Protein 5EZ8 (pdb70)

Sequence (208 aa):
GEIAQALKEIAKALKEIAWACKEIAQALKGGEIAQALKEIAKALKEIAWACKEIAQALKGEIAQALKEIAKALKEIAWACKEIAQALKGGEIAQALKEIAKALKEIAWACKEIAQALKGGEIAQALKEIAKALKEIAWACKEIAQALKGGEIAQQALKEIAKALKEIAWACKEIAQALKGEIAQALKEIAKALKEIAWACKEIAQALKG

Secondary structure (DSSP, 8-state):
-HHHHHHHHHHHHHHHHHHHHHHHHHHHH-/-HHHHHHHHHHHHHHHHHHHHHHHHHHH-/-HHHHHHHHHHHHHHHHHHHHHHHHHHHH-/-HHHHHHHHHHHHHHHHHHHHHHHHHHHH-/-HHHHHHHHHHHHHHHHHHHHHHHHHHHH-/-HHHHHHHHHHHHHHHHHHHHHHHHHHH-/-HHHHHHHHHHHHHHHHHHHHHHHHHHHH-

Structure (mmCIF, N/CA/C/O backbone):
data_5EZ8
#
_entry.id   5EZ8
#
_cell.length_a   38.340
_cell.length_b   47.850
_cell.length_c   129.200
_cell.angle_alpha   90.00
_cell.angle_beta   90.00
_cell.angle_gamma   90.00
#
_symmetry.space_group_name_H-M   'P 2 21 21'
#
loop_
_entity.id
_entity.type
_entity.pdbx_description
1 polymer CC-Hept-I-C-I
2 water water
#
loop_
_atom_site.group_PDB
_atom_site.id
_atom_site.type_symbol
_atom_site.label_atom_id
_atom_site.label_alt_id
_atom_site.label_comp_id
_atom_site.label_asym_id
_atom_site.label_entity_id
_atom_site.label_seq_id
_atom_site.pdbx_PDB_ins_code
_atom_site.Cartn_x
_atom_site.Cartn_y
_atom_site.Cartn_z
_atom_site.occupancy
_atom_site.B_iso_or_equiv
_atom_site.auth_seq_id
_atom_site.auth_comp_id
_atom_site.auth_asym_id
_atom_site.auth_atom_id
_atom_site.pdbx_PDB_model_num
ATOM 4 N N . GLY A 1 2 ? 89.285 12.964 259.555 1.00 39.17 2 GLY A N 1
ATOM 5 C CA . GLY A 1 2 ? 88.102 12.170 259.274 1.00 36.33 2 GLY A CA 1
ATOM 6 C C . GLY A 1 2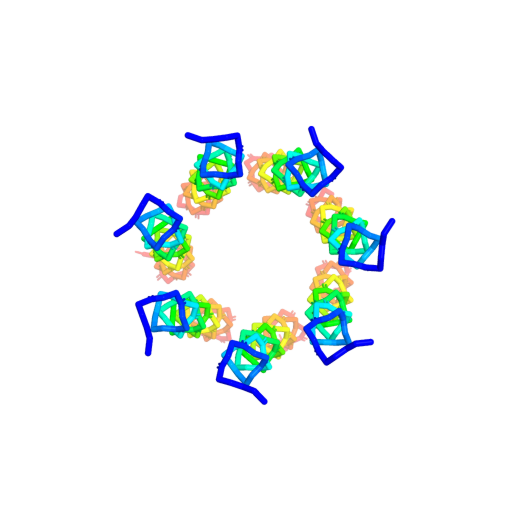 ? 87.151 12.076 260.442 1.00 33.33 2 GLY A C 1
ATOM 7 O O . GLY A 1 2 ? 87.580 12.124 261.592 1.00 29.14 2 GLY A O 1
ATOM 8 N N . GLU A 1 3 ? 85.862 11.920 260.157 1.00 32.77 3 GLU A N 1
ATOM 9 C CA . GLU A 1 3 ? 84.875 11.939 261.227 1.00 30.18 3 GLU A CA 1
ATOM 10 C C . GLU A 1 3 ? 85.036 10.718 262.124 1.00 28.73 3 GLU A C 1
ATOM 11 O O . GLU A 1 3 ? 84.841 10.817 263.337 1.00 26.35 3 GLU A O 1
ATOM 17 N N . ILE A 1 4 ? 85.415 9.576 261.558 1.00 24.73 4 ILE A N 1
ATOM 18 C CA . ILE A 1 4 ? 85.609 8.400 262.408 1.00 26.08 4 ILE A CA 1
ATOM 19 C C . ILE A 1 4 ? 86.825 8.625 263.317 1.00 24.90 4 ILE A C 1
ATOM 20 O O . ILE A 1 4 ? 86.746 8.419 264.540 1.00 22.09 4 ILE A O 1
ATOM 25 N N . ALA A 1 5 ? 87.930 9.094 262.740 1.00 24.11 5 ALA A N 1
ATOM 26 C CA . ALA A 1 5 ? 89.116 9.396 263.539 1.00 29.11 5 ALA A CA 1
ATOM 27 C C . ALA A 1 5 ? 88.816 10.412 264.651 1.00 30.29 5 ALA A C 1
ATOM 28 O O . ALA A 1 5 ? 89.252 10.244 265.792 1.00 21.89 5 ALA A O 1
ATOM 30 N N . GLN A 1 6 ? 88.059 11.454 264.326 1.00 26.29 6 GLN A N 1
ATOM 31 C CA . GLN A 1 6 ? 87.739 12.478 265.311 1.00 36.53 6 GLN A CA 1
ATOM 32 C C . GLN A 1 6 ? 86.831 11.928 266.404 1.00 27.30 6 GLN A C 1
ATOM 33 O O . GLN A 1 6 ? 86.934 12.314 267.563 1.00 26.73 6 GLN A O 1
ATOM 39 N N . ALA A 1 7 ? 85.924 11.034 266.035 1.00 21.63 7 ALA A N 1
ATOM 40 C CA . ALA A 1 7 ? 85.064 10.410 267.033 1.00 26.68 7 ALA A CA 1
ATOM 41 C C . ALA A 1 7 ? 85.883 9.520 267.973 1.00 26.52 7 ALA A C 1
ATOM 42 O O . ALA A 1 7 ? 85.646 9.499 269.175 1.00 25.52 7 ALA A O 1
ATOM 44 N N . LEU A 1 8 ? 86.870 8.809 267.439 1.00 17.90 8 LEU A N 1
ATOM 45 C CA . LEU A 1 8 ? 87.737 7.991 268.292 1.00 22.11 8 LEU A CA 1
ATOM 46 C C . LEU A 1 8 ? 88.54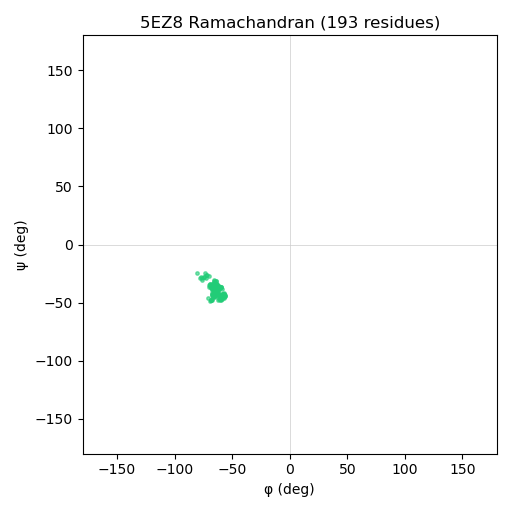5 8.870 269.257 1.00 21.49 8 LEU A C 1
ATOM 47 O O . LEU A 1 8 ? 88.778 8.497 270.408 1.00 22.35 8 LEU A O 1
ATOM 52 N N . LYS A 1 9 ? 88.978 10.034 268.778 1.00 19.79 9 LYS A N 1
ATOM 53 C CA . LYS A 1 9 ? 89.668 11.007 269.628 1.00 22.91 9 LYS A CA 1
ATOM 54 C C . LYS A 1 9 ? 88.749 11.518 270.725 1.00 23.54 9 LYS A C 1
ATOM 55 O O . LYS A 1 9 ? 89.192 11.814 271.849 1.00 24.40 9 LYS A O 1
ATOM 61 N N . GLU A 1 10 ? 87.465 11.656 270.410 1.00 21.52 10 GLU A N 1
ATOM 62 C CA . GLU A 1 10 ? 86.528 12.062 271.454 1.00 25.25 10 GLU A CA 1
ATOM 63 C C . GLU A 1 10 ? 86.440 10.965 272.505 1.00 25.32 10 GLU A C 1
ATOM 64 O O . GLU A 1 10 ? 86.281 11.243 273.686 1.00 20.87 10 GLU A O 1
ATOM 70 N N . ILE A 1 11 ? 86.526 9.716 272.067 1.00 22.95 11 ILE A N 1
ATOM 71 C CA . ILE A 1 11 ? 86.480 8.602 273.016 1.00 23.54 11 ILE A CA 1
ATOM 72 C C . ILE A 1 11 ? 87.723 8.633 273.921 1.00 21.13 11 ILE A C 1
ATOM 73 O O . ILE A 1 11 ? 87.619 8.460 275.140 1.00 22.25 11 ILE A O 1
ATOM 78 N N . ALA A 1 12 ? 88.891 8.878 273.328 1.00 19.57 12 ALA A N 1
ATOM 79 C CA . ALA A 1 12 ? 90.121 8.995 274.103 1.00 23.24 12 ALA A CA 1
ATOM 80 C C . ALA A 1 12 ? 90.008 10.110 275.147 1.00 27.74 12 ALA A C 1
ATOM 81 O O . ALA A 1 12 ? 90.364 9.921 276.308 1.00 21.09 12 ALA A O 1
ATOM 83 N N . LYS A 1 13 ? 89.488 11.267 274.749 1.00 22.55 13 LYS A N 1
ATOM 84 C CA . LYS A 1 13 ? 89.342 12.365 275.708 1.00 24.27 13 LYS A CA 1
ATOM 85 C C . LYS A 1 13 ? 88.395 12.001 276.845 1.00 20.29 13 LYS A C 1
ATOM 86 O O . LYS A 1 13 ? 88.644 12.355 277.996 1.00 23.43 13 LYS A O 1
ATOM 92 N N . ALA A 1 14 ? 87.306 11.297 276.538 1.00 21.96 14 ALA A N 1
ATOM 93 C CA . ALA A 1 14 ? 86.370 10.867 277.591 1.00 25.03 14 ALA A CA 1
ATOM 94 C C . ALA A 1 14 ? 87.028 9.886 278.566 1.00 21.10 14 ALA A C 1
ATOM 95 O O . ALA A 1 14 ? 86.755 9.899 279.775 1.00 22.39 14 ALA A O 1
ATOM 97 N N . LEU A 1 15 ? 87.881 9.014 278.049 1.00 21.91 15 LEU A N 1
ATOM 98 C CA . LEU A 1 15 ? 88.596 8.061 278.910 1.00 19.59 15 LEU A CA 1
ATOM 99 C C . LEU A 1 15 ? 89.561 8.791 279.841 1.00 22.79 15 LEU A C 1
ATOM 100 O O . LEU A 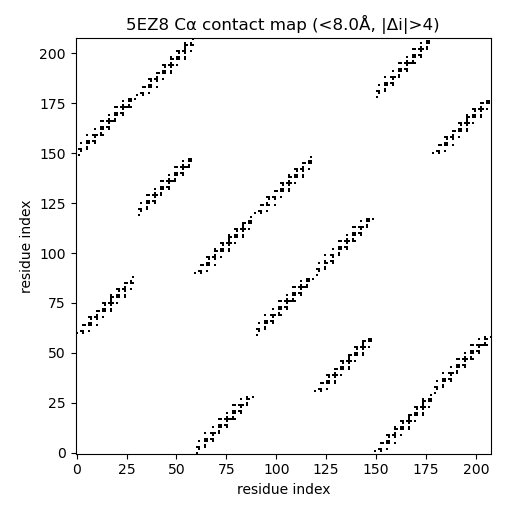1 15 ? 89.795 8.374 280.982 1.00 20.76 15 LEU A O 1
ATOM 105 N N . LYS A 1 16 ? 90.135 9.877 279.344 1.00 20.74 16 LYS A N 1
ATOM 106 C CA . LYS A 1 16 ? 91.012 10.700 280.164 1.00 23.40 16 LYS A CA 1
ATOM 107 C C . LYS A 1 16 ? 90.220 11.315 281.312 1.00 23.35 16 LYS A C 1
ATOM 108 O O . LYS A 1 16 ? 90.735 11.475 282.422 1.00 24.91 16 LYS A O 1
ATOM 114 N N . GLU A 1 17 ? 88.967 11.681 281.057 1.00 27.03 17 GLU A N 1
ATOM 115 C CA . GLU A 1 17 ? 88.124 12.215 282.141 1.00 27.01 17 GLU A CA 1
ATOM 116 C C . GLU A 1 17 ? 87.874 11.150 283.190 1.00 29.75 17 GLU A C 1
ATOM 117 O O . GLU A 1 17 ? 87.760 11.448 284.369 1.00 20.60 17 GLU A O 1
ATOM 123 N N . ILE A 1 18 ? 87.746 9.899 282.760 1.00 23.17 18 ILE A N 1
ATOM 124 C CA . ILE A 1 18 ? 87.547 8.824 283.733 1.00 26.26 18 ILE A CA 1
ATOM 125 C C . ILE A 1 18 ? 88.814 8.646 284.568 1.00 19.39 18 ILE A C 1
ATOM 126 O O . ILE A 1 18 ? 88.751 8.449 285.792 1.00 22.47 18 ILE A O 1
ATOM 131 N N . ALA A 1 19 ? 89.968 8.704 283.907 1.00 19.56 19 ALA A N 1
ATOM 132 C CA . ALA A 1 19 ? 91.244 8.632 284.615 1.00 25.09 19 ALA A CA 1
ATOM 133 C C . ALA A 1 19 ? 91.359 9.744 285.656 1.00 32.76 19 ALA A C 1
ATOM 134 O O . ALA A 1 19 ? 91.795 9.491 286.763 1.00 21.98 19 ALA A O 1
ATOM 136 N N . TRP A 1 20 ? 90.967 10.967 285.297 1.00 19.79 20 TRP A N 1
ATOM 137 C CA . TRP A 1 20 ? 91.048 12.090 286.222 1.00 26.90 20 TRP A CA 1
ATOM 138 C C . TRP A 1 20 ? 90.128 11.898 287.424 1.00 27.54 20 TRP A C 1
ATOM 139 O O . TRP A 1 20 ? 90.494 12.220 288.551 1.00 27.62 20 TRP A O 1
ATOM 150 N N . ALA A 1 21 ? 88.937 11.365 287.172 1.00 28.31 21 ALA A N 1
ATOM 151 C CA . ALA A 1 21 ? 87.966 11.100 288.224 1.00 25.40 21 ALA A CA 1
ATOM 152 C C . ALA A 1 21 ? 88.500 10.057 289.200 1.00 28.37 21 ALA A C 1
ATOM 153 O O . ALA A 1 21 ? 88.309 10.168 290.424 1.00 27.28 21 ALA A O 1
ATOM 155 N N . CYS A 1 22 ? 89.182 9.050 288.663 1.00 25.98 22 CYS A N 1
ATOM 156 C CA . CYS A 1 22 ? 89.809 8.028 289.501 1.00 22.20 22 CYS A CA 1
ATOM 157 C C . CYS A 1 22 ? 90.932 8.619 290.349 1.00 24.15 22 CYS A C 1
ATOM 158 O O . CYS A 1 22 ? 91.148 8.182 291.471 1.00 26.06 22 CYS A O 1
ATOM 161 N N . LYS A 1 23 ? 91.651 9.605 289.815 1.00 23.22 23 LYS A N 1
ATOM 162 C CA . LYS A 1 23 ? 92.631 10.327 290.631 1.00 26.49 23 LYS A CA 1
ATOM 163 C C . LYS A 1 23 ? 91.934 11.124 291.742 1.00 23.62 23 LYS A C 1
ATOM 164 O O . LYS A 1 23 ? 92.494 11.319 292.815 1.00 26.42 23 LYS A O 1
ATOM 170 N N . GLU A 1 24 ? 90.721 11.593 291.464 1.00 24.09 24 GLU A N 1
ATOM 171 C CA . GLU A 1 24 ? 89.923 12.308 292.456 1.00 31.64 24 GLU A CA 1
ATOM 172 C C . GLU A 1 24 ? 89.520 11.368 293.572 1.00 30.81 24 GLU A C 1
ATOM 173 O O . GLU A 1 24 ? 89.457 11.765 294.738 1.00 26.25 24 GLU A O 1
ATOM 179 N N . ILE A 1 25 ? 89.230 10.122 293.211 1.00 27.10 25 ILE A N 1
ATOM 180 C CA . ILE A 1 25 ? 88.944 9.096 294.209 1.00 27.71 25 ILE A CA 1
ATOM 181 C C . ILE A 1 25 ? 90.150 8.848 295.116 1.00 29.75 25 ILE A C 1
ATOM 182 O O . ILE A 1 25 ? 90.019 8.823 296.337 1.00 30.56 25 ILE A O 1
ATOM 187 N N . ALA A 1 26 ? 91.325 8.676 294.516 1.00 25.30 26 ALA A N 1
ATOM 188 C CA . ALA A 1 26 ? 92.557 8.502 295.285 1.00 25.96 26 ALA A CA 1
ATOM 189 C C . ALA A 1 26 ? 92.804 9.708 296.200 1.00 29.24 26 ALA A C 1
ATOM 190 O O . ALA A 1 26 ? 93.195 9.541 297.360 1.00 30.70 26 ALA A O 1
ATOM 192 N N . GLN A 1 27 ? 92.588 10.919 295.683 1.00 26.80 27 GLN A N 1
ATOM 193 C CA . GLN A 1 27 ? 92.737 12.120 296.508 1.00 26.60 27 GLN A CA 1
ATOM 194 C C . GLN A 1 27 ? 91.768 12.093 297.682 1.00 31.00 27 GLN A C 1
ATOM 195 O O . GLN A 1 27 ? 92.159 12.363 298.805 1.00 31.77 27 GLN A O 1
ATOM 201 N N . ALA A 1 28 ? 90.524 11.712 297.419 1.00 28.83 28 ALA A N 1
ATOM 202 C CA . ALA A 1 28 ? 89.493 11.623 298.446 1.00 33.61 28 ALA A CA 1
ATOM 203 C C . ALA A 1 28 ? 89.889 10.648 299.560 1.00 37.62 28 ALA A C 1
ATOM 204 O O . ALA A 1 28 ? 89.652 10.902 300.745 1.00 35.77 28 ALA A O 1
ATOM 206 N N . LEU A 1 29 ? 90.529 9.549 299.180 1.00 27.67 29 LEU A N 1
ATOM 207 C CA . LEU A 1 29 ? 90.964 8.539 300.143 1.00 30.13 29 LEU A CA 1
ATOM 208 C C . LEU A 1 29 ? 92.166 9.013 300.971 1.00 35.43 29 LEU A C 1
ATOM 209 O O . LEU A 1 29 ? 92.400 8.527 302.059 1.00 37.64 29 LEU A O 1
ATOM 214 N N . LYS A 1 30 ? 92.961 9.917 300.409 1.00 38.06 30 LYS A N 1
ATOM 215 C CA . LYS A 1 30 ? 94.091 10.541 301.106 1.00 36.63 30 LYS A CA 1
ATOM 216 C C . LYS A 1 30 ? 93.653 11.675 302.024 1.00 39.77 30 LYS A C 1
ATOM 217 O O . LYS A 1 30 ? 94.389 12.076 302.923 1.00 41.73 30 LYS A O 1
ATOM 223 N N . GLY A 1 31 ? 92.500 12.258 301.717 1.00 45.63 31 GLY A N 1
ATOM 224 C CA . GLY A 1 31 ? 91.968 13.368 302.484 1.00 44.40 31 GLY A CA 1
ATOM 225 C C . GLY A 1 31 ? 92.265 14.689 301.797 1.00 47.74 31 GLY A C 1
ATOM 226 O O . GLY A 1 31 ? 92.418 15.720 302.459 1.00 52.21 31 GLY A O 1
ATOM 230 N N . GLY B 1 2 ? 77.662 -10.126 260.778 1.00 41.87 2 GLY B N 1
ATOM 231 C CA . GLY B 1 2 ? 79.058 -9.898 260.447 1.00 39.63 2 GLY B CA 1
ATOM 232 C C . GLY B 1 2 ? 80.019 -10.203 261.567 1.00 36.84 2 GLY B C 1
ATOM 233 O O . GLY B 1 2 ? 79.661 -10.092 262.739 1.00 34.34 2 GLY B O 1
ATOM 234 N N . GLU B 1 3 ? 81.242 -10.601 261.229 1.00 29.95 3 GLU B N 1
ATOM 235 C CA . GLU B 1 3 ? 82.167 -10.982 262.291 1.00 37.27 3 GLU B CA 1
ATOM 236 C C . GLU B 1 3 ? 82.621 -9.758 263.101 1.00 30.37 3 GLU B C 1
ATOM 237 O O . GLU B 1 3 ? 82.810 -9.857 264.305 1.00 28.35 3 GLU B O 1
ATOM 243 N N . ILE B 1 4 ? 82.780 -8.605 262.453 1.00 29.08 4 ILE B N 1
ATOM 244 C CA . ILE B 1 4 ? 83.168 -7.389 263.176 1.00 24.91 4 ILE B CA 1
ATOM 245 C C . ILE B 1 4 ? 82.013 -6.970 264.086 1.00 25.96 4 ILE B C 1
ATOM 246 O O . ILE B 1 4 ? 82.212 -6.743 265.286 1.00 25.10 4 ILE B O 1
ATOM 251 N N . ALA B 1 5 ? 80.798 -6.947 263.542 1.00 26.93 5 ALA B N 1
ATOM 252 C CA . ALA B 1 5 ? 79.615 -6.630 264.347 1.00 33.13 5 ALA B CA 1
ATOM 253 C C . ALA B 1 5 ? 79.465 -7.567 265.552 1.00 33.58 5 ALA B C 1
ATOM 254 O O . ALA B 1 5 ? 79.213 -7.117 266.688 1.00 26.69 5 ALA B O 1
ATOM 256 N N . GLN B 1 6 ? 79.655 -8.863 265.317 1.00 28.10 6 GLN B N 1
ATOM 257 C CA . GLN B 1 6 ? 79.530 -9.841 266.391 1.00 36.01 6 GLN B CA 1
ATOM 258 C C . GLN B 1 6 ? 80.622 -9.660 267.447 1.00 30.41 6 GLN B C 1
ATOM 259 O O . GLN B 1 6 ? 80.368 -9.848 268.630 1.00 27.66 6 GLN B O 1
ATOM 265 N N . ALA B 1 7 ? 81.825 -9.275 267.034 1.00 28.29 7 ALA B N 1
ATOM 266 C CA . ALA B 1 7 ? 82.897 -9.023 267.998 1.00 24.56 7 ALA B CA 1
ATOM 267 C C . ALA B 1 7 ? 82.594 -7.809 268.891 1.00 27.83 7 ALA B C 1
ATOM 268 O O . ALA B 1 7 ? 82.912 -7.800 270.092 1.00 22.08 7 ALA B O 1
ATOM 270 N N . LEU B 1 8 ? 81.989 -6.787 268.296 1.00 19.82 8 LEU B N 1
ATOM 271 C CA . LEU B 1 8 ? 81.561 -5.595 269.024 1.00 21.68 8 LEU B CA 1
ATOM 272 C C . LEU B 1 8 ? 80.452 -5.977 270.002 1.00 25.09 8 LEU B C 1
ATOM 273 O O . LEU B 1 8 ? 80.346 -5.433 271.096 1.00 23.40 8 LEU B O 1
ATOM 278 N N . LYS B 1 9 ? 79.603 -6.901 269.584 1.00 29.84 9 LYS B N 1
ATOM 279 C CA . LYS B 1 9 ? 78.568 -7.409 270.465 1.00 27.56 9 LYS B CA 1
ATOM 280 C C . LYS B 1 9 ? 79.194 -8.106 271.662 1.00 28.83 9 LYS B C 1
ATOM 281 O O . LYS B 1 9 ? 78.671 -8.015 272.764 1.00 30.02 9 LYS B O 1
ATOM 287 N N . GLU B 1 10 ? 80.310 -8.800 271.454 1.00 29.97 10 GLU B N 1
ATOM 288 C CA . GLU B 1 10 ? 81.012 -9.427 272.575 1.00 27.86 10 GLU B CA 1
ATOM 289 C C . GLU B 1 10 ? 81.601 -8.391 273.532 1.00 27.91 10 GLU B C 1
ATOM 290 O O . GLU B 1 10 ? 81.669 -8.617 274.749 1.00 21.14 10 GLU B O 1
ATOM 296 N N . ILE B 1 11 ? 82.050 -7.265 272.987 1.00 22.34 11 ILE B N 1
ATOM 297 C CA . ILE B 1 11 ? 82.592 -6.202 273.814 1.00 19.00 11 ILE B CA 1
ATOM 298 C C . ILE B 1 11 ? 81.476 -5.645 274.673 1.00 20.99 11 ILE B C 1
ATOM 299 O O . ILE B 1 11 ? 81.653 -5.441 275.867 1.00 21.70 11 ILE B O 1
ATOM 304 N N . ALA B 1 12 ? 80.313 -5.431 274.065 1.00 23.28 12 ALA B N 1
ATOM 305 C CA . ALA B 1 12 ? 79.141 -4.954 274.801 1.00 24.51 12 ALA B CA 1
ATOM 306 C C . ALA B 1 12 ? 78.748 -5.899 275.945 1.00 24.99 12 ALA B C 1
ATOM 307 O O . ALA B 1 12 ? 78.466 -5.455 277.060 1.00 24.57 12 ALA B O 1
ATOM 309 N N . LYS B 1 13 ? 78.729 -7.200 275.684 1.00 23.37 13 LYS B N 1
ATOM 310 C CA . LYS B 1 13 ? 78.397 -8.143 276.759 1.00 28.03 13 LYS B CA 1
ATOM 311 C C . LYS B 1 13 ? 79.428 -8.106 277.890 1.00 27.71 13 LYS B C 1
ATOM 312 O O . LYS B 1 13 ? 79.068 -8.218 279.073 1.00 25.78 13 LYS B O 1
ATOM 318 N N . ALA B 1 14 ? 80.705 -7.972 277.539 1.00 24.70 14 ALA B N 1
ATOM 319 C CA . ALA B 1 14 ? 81.769 -7.907 278.548 1.00 25.95 14 ALA B CA 1
ATOM 320 C C . ALA B 1 14 ? 81.645 -6.660 279.444 1.00 26.28 14 ALA B C 1
ATOM 321 O O . ALA B 1 14 ? 81.895 -6.711 280.652 1.00 20.81 14 ALA B O 1
ATOM 323 N N . LEU B 1 15 ? 81.246 -5.548 278.847 1.00 26.05 15 LEU B N 1
ATOM 324 C CA . LEU B 1 15 ? 81.037 -4.320 279.598 1.00 19.35 15 LEU B CA 1
ATOM 325 C C . LEU B 1 15 ? 79.881 -4.512 280.568 1.00 25.43 15 LEU B C 1
ATOM 326 O O . LEU B 1 15 ? 79.876 -3.950 281.667 1.00 21.83 15 LEU B O 1
ATOM 331 N N . LYS B 1 16 ? 78.891 -5.300 280.169 1.00 25.64 16 LYS B N 1
ATOM 332 C CA . LYS B 1 16 ? 77.805 -5.612 281.086 1.00 27.33 16 LYS B CA 1
ATOM 333 C C . LYS B 1 16 ? 78.323 -6.415 282.282 1.00 31.49 16 LYS B C 1
ATOM 334 O O . LYS B 1 16 ? 77.816 -6.282 283.397 1.00 33.15 16 LYS B O 1
ATOM 340 N N . GLU B 1 17 ? 79.321 -7.259 282.065 1.00 27.82 17 GLU B N 1
ATOM 341 C CA . GLU B 1 17 ? 79.899 -7.998 283.186 1.00 26.06 17 GLU B CA 1
ATOM 342 C C . GLU B 1 17 ? 80.580 -7.025 284.158 1.00 20.75 17 GLU B C 1
ATOM 343 O O . GLU B 1 17 ? 80.528 -7.204 285.383 1.00 26.38 17 GLU B O 1
ATOM 349 N N . ILE B 1 18 ? 81.196 -5.980 283.618 1.00 22.68 18 ILE B N 1
ATOM 350 C CA . ILE B 1 18 ? 81.849 -4.985 284.472 1.00 26.27 18 ILE B CA 1
ATOM 351 C C . ILE B 1 18 ? 80.792 -4.260 285.290 1.00 25.01 18 ILE B C 1
ATOM 352 O O . ILE B 1 18 ? 80.960 -4.063 286.488 1.00 29.04 18 ILE B O 1
ATOM 357 N N . ALA B 1 19 ? 79.690 -3.885 284.638 1.00 29.45 19 ALA B N 1
ATOM 358 C CA . ALA B 1 19 ? 78.568 -3.246 285.332 1.00 23.94 19 ALA B CA 1
ATOM 359 C C . ALA B 1 19 ? 78.038 -4.120 286.459 1.00 24.99 19 ALA B C 1
ATOM 360 O O . ALA B 1 19 ? 77.721 -3.619 287.546 1.00 29.14 19 ALA B O 1
ATOM 362 N N . TRP B 1 20 ? 77.901 -5.419 286.210 1.00 23.31 20 TRP B N 1
ATOM 363 C CA . TRP B 1 20 ? 77.404 -6.304 287.276 1.00 26.53 20 TRP B CA 1
ATOM 364 C C . TRP B 1 20 ? 78.391 -6.380 288.449 1.00 29.26 20 TRP B C 1
ATOM 365 O O . TRP B 1 20 ? 77.996 -6.405 289.620 1.00 31.31 20 TRP B O 1
ATOM 376 N N . ALA B 1 21 ? 79.680 -6.425 288.130 1.00 27.04 21 ALA B N 1
ATOM 377 C CA . ALA B 1 21 ? 80.716 -6.484 289.156 1.00 27.72 21 ALA B CA 1
ATOM 378 C C . ALA B 1 21 ? 80.715 -5.224 290.031 1.00 27.34 21 ALA B C 1
ATOM 379 O O . ALA B 1 21 ? 80.922 -5.295 291.239 1.00 28.16 21 ALA B O 1
ATOM 381 N N . CYS B 1 22 ? 80.491 -4.069 289.415 1.00 27.77 22 CYS B N 1
ATOM 382 C CA . CYS B 1 22 ? 80.385 -2.821 290.154 1.00 26.94 22 CYS B CA 1
ATOM 383 C C . CYS B 1 22 ? 79.150 -2.824 291.052 1.00 26.61 22 CYS B C 1
ATOM 384 O O . CYS B 1 22 ? 79.170 -2.280 292.152 1.00 28.94 22 CYS B O 1
ATOM 387 N N . LYS B 1 23 ? 78.076 -3.453 290.592 1.00 26.30 23 LYS B N 1
ATOM 388 C CA . LYS B 1 23 ? 76.903 -3.626 291.440 1.00 28.80 23 LYS B CA 1
ATOM 389 C C . LYS B 1 23 ? 77.244 -4.532 292.628 1.00 30.73 23 LYS B C 1
ATOM 390 O O . LYS B 1 23 ? 76.696 -4.371 293.715 1.00 32.33 23 LYS B O 1
ATOM 396 N N . GLU B 1 24 ? 78.142 -5.496 292.420 1.00 31.76 24 GLU B N 1
ATOM 397 C CA . GLU B 1 24 ? 78.584 -6.352 293.530 1.00 37.58 24 GLU B CA 1
ATOM 398 C C . GLU B 1 24 ? 79.438 -5.573 294.523 1.00 31.63 24 GLU B C 1
ATOM 399 O O . GLU B 1 24 ? 79.382 -5.800 295.734 1.00 29.79 24 GLU B O 1
ATOM 405 N N . ILE B 1 25 ? 80.248 -4.658 294.010 1.00 31.73 25 ILE B N 1
ATOM 406 C CA . ILE B 1 25 ? 81.010 -3.769 294.883 1.00 28.51 25 ILE B CA 1
ATOM 407 C C . ILE B 1 25 ? 80.068 -2.944 295.744 1.00 34.33 25 ILE B C 1
ATOM 408 O O . ILE B 1 25 ? 80.221 -2.889 296.976 1.00 35.18 25 ILE B O 1
ATOM 413 N N . ALA B 1 26 ? 79.058 -2.350 295.115 1.00 31.73 26 ALA B N 1
ATOM 414 C CA . ALA B 1 26 ? 78.086 -1.553 295.859 1.00 32.88 26 ALA B CA 1
ATOM 415 C C . ALA B 1 26 ? 77.442 -2.405 296.953 1.00 35.47 26 ALA B C 1
ATOM 416 O O . ALA B 1 26 ? 77.275 -1.953 298.089 1.00 37.56 26 ALA B O 1
ATOM 418 N N . GLN B 1 27 ? 77.109 -3.647 296.613 1.00 29.97 27 GLN B N 1
ATOM 419 C CA . GLN B 1 27 ? 76.526 -4.578 297.578 1.00 35.02 27 GLN B CA 1
ATOM 420 C C . GLN B 1 27 ? 77.429 -4.860 298.766 1.00 42.66 27 GLN B C 1
ATOM 421 O O . GLN B 1 27 ? 76.963 -4.930 299.914 1.00 42.03 27 GLN B O 1
ATOM 427 N N . ALA B 1 28 ? 78.715 -5.049 298.492 1.00 39.23 28 ALA B N 1
ATOM 428 C CA . ALA B 1 28 ? 79.686 -5.323 299.545 1.00 42.51 28 ALA B CA 1
ATOM 429 C C . ALA B 1 28 ? 79.734 -4.161 300.544 1.00 46.61 28 ALA B C 1
ATOM 430 O O . ALA B 1 28 ? 79.819 -4.365 301.761 1.00 39.67 28 ALA B O 1
ATOM 432 N N . LEU B 1 29 ? 79.602 -2.942 300.024 1.00 45.54 29 LEU B N 1
ATOM 433 C CA . LEU B 1 29 ? 79.617 -1.739 300.853 1.00 43.62 29 LEU B CA 1
ATOM 434 C C . LEU B 1 29 ? 78.343 -1.656 301.688 1.00 47.84 29 LEU B C 1
ATOM 435 O O . LEU B 1 29 ? 78.341 -1.073 302.763 1.00 50.27 29 LEU B O 1
ATOM 440 N N . LYS B 1 30 ? 77.266 -2.258 301.191 1.00 52.28 30 LYS B N 1
ATOM 441 C CA . LYS B 1 30 ? 76.008 -2.319 301.926 1.00 53.62 30 LYS B CA 1
ATOM 442 C C . LYS B 1 30 ? 76.111 -3.370 303.020 1.00 54.10 30 LYS B C 1
ATOM 443 O O . LYS B 1 30 ? 76.078 -3.039 304.197 1.00 55.95 30 LYS B O 1
ATOM 452 N N . GLY C 1 2 ? 98.323 5.741 259.926 1.00 35.86 2 GLY C N 1
ATOM 453 C CA . GLY C 1 2 ? 96.963 6.124 259.581 1.00 28.36 2 GLY C CA 1
ATOM 454 C C . GLY C 1 2 ? 96.241 6.902 260.650 1.00 33.32 2 GLY C C 1
ATOM 455 O O . GLY C 1 2 ? 96.549 6.740 261.820 1.00 29.13 2 GLY C O 1
ATOM 456 N N . GLU C 1 3 ? 95.293 7.754 260.268 1.00 28.22 3 GLU C N 1
ATOM 457 C CA . GLU C 1 3 ? 94.633 8.581 261.281 1.00 27.90 3 GLU C CA 1
ATOM 458 C C . GLU C 1 3 ? 93.745 7.735 262.196 1.00 21.58 3 GLU C C 1
ATOM 459 O O . GLU C 1 3 ? 93.649 8.008 263.393 1.00 26.14 3 GLU C O 1
ATOM 465 N N . ILE C 1 4 ? 93.101 6.705 261.653 1.00 20.87 4 ILE C N 1
ATOM 466 C CA . ILE C 1 4 ? 92.259 5.847 262.493 1.00 21.96 4 ILE C CA 1
ATOM 467 C C . ILE C 1 4 ? 93.096 5.029 263.467 1.00 21.59 4 ILE C C 1
ATOM 468 O O . ILE C 1 4 ? 92.781 4.950 264.655 1.00 22.37 4 ILE C O 1
ATOM 473 N N . ALA C 1 5 ? 94.149 4.394 262.972 1.00 19.74 5 ALA C N 1
ATOM 474 C CA . ALA C 1 5 ? 95.038 3.643 263.854 1.00 20.10 5 ALA C CA 1
ATOM 475 C C . ALA C 1 5 ? 95.630 4.539 264.958 1.00 23.36 5 ALA C C 1
ATOM 476 O O . ALA C 1 5 ? 95.723 4.124 266.114 1.00 21.24 5 ALA C O 1
ATOM 478 N N . GLN C 1 6 ? 96.042 5.756 264.605 1.00 25.15 6 GLN C N 1
ATOM 479 C CA . GLN C 1 6 ? 96.631 6.671 265.597 1.00 24.03 6 GLN C CA 1
ATOM 480 C C . GLN C 1 6 ? 95.602 7.109 266.630 1.00 26.41 6 GLN C C 1
ATOM 481 O O . GLN C 1 6 ? 95.923 7.266 267.817 1.00 20.08 6 GLN C O 1
ATOM 487 N N . ALA C 1 7 ? 94.359 7.275 266.204 1.00 18.94 7 ALA C N 1
ATOM 488 C CA . ALA C 1 7 ? 93.308 7.584 267.178 1.00 22.23 7 ALA C CA 1
ATOM 489 C C . ALA C 1 7 ? 93.094 6.405 268.148 1.00 21.68 7 ALA C C 1
ATOM 490 O O . ALA C 1 7 ? 92.871 6.598 269.346 1.00 17.69 7 ALA C O 1
ATOM 492 N N . LEU C 1 8 ? 93.167 5.181 267.633 1.00 19.04 8 LEU C N 1
ATOM 493 C CA . LEU C 1 8 ? 93.030 3.986 268.479 1.00 17.45 8 LEU C CA 1
ATOM 494 C C . LEU C 1 8 ? 94.198 3.899 269.454 1.00 20.71 8 LEU C C 1
ATOM 495 O O . LEU C 1 8 ? 94.045 3.509 270.611 1.00 19.68 8 LEU C O 1
ATOM 500 N N . LYS C 1 9 ? 95.375 4.271 268.977 1.00 22.37 9 LYS C N 1
ATOM 501 C CA . LYS C 1 9 ? 96.525 4.324 269.857 1.00 25.18 9 LYS C CA 1
ATOM 502 C C . LYS C 1 9 ? 96.321 5.359 270.967 1.00 28.21 9 LYS C C 1
ATOM 503 O O . LYS C 1 9 ? 96.728 5.122 272.098 1.00 23.07 9 LYS C O 1
ATOM 509 N N . GLU C 1 10 ? 95.676 6.487 270.666 1.00 23.11 10 GLU C N 1
ATOM 510 C CA . GLU C 1 10 ? 95.378 7.477 271.716 1.00 24.66 10 GLU C CA 1
ATOM 511 C C . GLU C 1 10 ? 94.407 6.912 272.756 1.00 22.15 10 GLU C C 1
ATOM 512 O O . GLU C 1 10 ? 94.490 7.227 273.956 1.00 22.47 10 GLU C O 1
ATOM 518 N N . ILE C 1 11 ? 93.473 6.087 272.298 1.00 15.43 11 ILE C N 1
ATOM 519 C CA . ILE C 1 11 ? 92.522 5.440 273.214 1.00 14.08 11 ILE C CA 1
ATOM 520 C C . ILE C 1 11 ? 93.302 4.498 274.138 1.00 17.29 11 ILE C C 1
ATOM 521 O O . ILE C 1 11 ? 93.101 4.504 275.347 1.00 21.60 11 ILE C O 1
ATOM 526 N N . ALA C 1 12 ? 94.232 3.732 273.571 1.00 19.15 12 ALA C N 1
ATOM 527 C CA . ALA C 1 12 ? 95.092 2.849 274.383 1.00 21.88 12 ALA C CA 1
ATOM 528 C C . ALA C 1 12 ? 95.872 3.638 275.437 1.00 27.26 12 ALA C C 1
ATOM 529 O O . ALA C 1 12 ? 95.980 3.215 276.598 1.00 24.94 12 ALA C O 1
ATOM 531 N N . LYS C 1 13 ? 96.420 4.782 275.036 1.00 21.62 13 LYS C N 1
ATOM 532 C CA . LYS C 1 13 ? 97.182 5.642 275.960 1.00 25.70 13 LYS C CA 1
ATOM 533 C C . LYS C 1 13 ? 96.281 6.179 277.082 1.00 23.08 13 LYS C C 1
ATOM 534 O O . LYS C 1 13 ? 96.699 6.298 278.232 1.00 26.46 13 LYS C O 1
ATOM 540 N N . ALA C 1 14 ? 95.055 6.545 276.730 1.00 17.02 14 ALA C N 1
ATOM 541 C CA . ALA C 1 14 ? 94.083 7.031 277.704 1.00 20.54 14 ALA C CA 1
ATOM 542 C C . ALA C 1 14 ? 93.710 5.931 278.720 1.00 19.73 14 ALA C C 1
ATOM 543 O O . ALA C 1 14 ? 93.560 6.198 279.932 1.00 17.79 14 ALA C O 1
ATOM 545 N N . LEU C 1 15 ? 93.589 4.693 278.238 1.00 21.68 15 LEU C N 1
ATOM 546 C CA . LEU C 1 15 ? 93.268 3.553 279.113 1.00 18.18 15 LEU C CA 1
ATOM 547 C C . LEU C 1 15 ? 94.402 3.281 280.081 1.00 19.05 15 LEU C C 1
ATOM 548 O O . LEU C 1 15 ? 94.173 2.866 281.227 1.00 19.18 15 LEU C O 1
ATOM 553 N N . LYS C 1 16 ? 95.633 3.495 279.626 1.00 17.85 16 LYS C N 1
ATOM 554 C CA . LYS C 1 16 ? 96.784 3.372 280.524 1.00 21.33 16 LYS C CA 1
ATOM 555 C C . LYS C 1 16 ? 96.712 4.446 281.607 1.00 25.22 16 LYS C C 1
ATOM 556 O O . LYS C 1 16 ? 97.077 4.191 282.756 1.00 24.73 16 LYS C O 1
ATOM 562 N N . GLU C 1 17 ? 96.220 5.635 281.259 1.00 23.53 17 GLU C N 1
ATOM 563 C CA . GLU C 1 17 ? 96.041 6.685 282.265 1.00 25.05 17 GLU C CA 1
ATOM 564 C C . GLU C 1 17 ? 95.049 6.227 283.341 1.00 25.07 17 GLU C C 1
ATOM 565 O O . GLU C 1 17 ? 95.233 6.506 284.521 1.00 25.40 17 GLU C O 1
ATOM 571 N N . ILE C 1 18 ? 94.018 5.493 282.937 1.00 24.72 18 ILE C N 1
ATOM 572 C CA . ILE C 1 18 ? 93.041 4.966 283.894 1.00 20.55 18 ILE C CA 1
ATOM 573 C C . ILE C 1 18 ? 93.689 3.928 284.810 1.00 18.36 18 ILE C C 1
ATOM 574 O O . ILE C 1 18 ? 93.490 3.958 286.023 1.00 24.87 18 ILE C O 1
ATOM 579 N N . ALA C 1 19 ? 94.482 3.029 284.232 1.00 19.56 19 ALA C N 1
ATOM 580 C CA . ALA C 1 19 ? 95.218 2.035 285.016 1.00 22.94 19 ALA C CA 1
ATOM 581 C C . ALA C 1 19 ? 96.115 2.701 286.067 1.00 23.11 19 ALA C C 1
ATOM 582 O O . ALA C 1 19 ? 96.198 2.248 287.202 1.00 22.70 19 ALA C O 1
ATOM 584 N N . TRP C 1 20 ? 96.813 3.762 285.682 1.00 25.18 20 TRP C N 1
ATOM 585 C CA . TRP C 1 20 ? 97.664 4.480 286.637 1.00 30.68 20 TRP C CA 1
ATOM 586 C C . TRP C 1 20 ? 96.860 5.153 287.743 1.00 22.04 20 TRP C C 1
ATOM 587 O O . TRP C 1 20 ? 97.305 5.209 288.889 1.00 23.30 20 TRP C O 1
ATOM 598 N N . ALA C 1 21 ? 95.706 5.712 287.400 1.00 20.68 21 ALA C N 1
ATOM 599 C CA . ALA C 1 21 ? 94.852 6.323 288.411 1.00 26.44 21 ALA C CA 1
ATOM 600 C C . ALA C 1 21 ? 94.329 5.235 289.357 1.00 26.27 21 ALA C C 1
ATOM 601 O O . ALA C 1 21 ? 94.237 5.441 290.559 1.00 25.92 21 ALA C O 1
ATOM 603 N N . CYS C 1 22 ? 94.005 4.065 288.822 1.00 23.03 22 CYS C N 1
ATOM 604 C CA . CYS C 1 22 ? 93.578 2.968 289.686 1.00 24.77 22 CYS C CA 1
ATOM 605 C C . CYS C 1 22 ? 94.706 2.478 290.605 1.00 21.70 22 CYS C C 1
ATOM 606 O O . CYS C 1 22 ? 94.451 2.095 291.753 1.00 21.49 22 CYS C O 1
ATOM 609 N N . LYS C 1 23 ? 95.947 2.521 290.126 1.00 23.47 23 LYS C N 1
ATOM 610 C CA . LYS C 1 23 ? 97.087 2.202 290.981 1.00 28.78 23 LYS C CA 1
ATOM 611 C C . LYS C 1 23 ? 97.213 3.232 292.108 1.00 32.81 23 LYS C C 1
ATOM 612 O O . LYS C 1 23 ? 97.607 2.891 293.239 1.00 29.78 23 LYS C O 1
ATOM 618 N N . GLU C 1 24 ? 96.852 4.485 291.818 1.00 28.62 24 GLU C N 1
ATOM 619 C CA . GLU C 1 24 ? 96.878 5.523 292.857 1.00 31.63 24 GLU C CA 1
ATOM 620 C C . GLU C 1 24 ? 95.809 5.234 293.905 1.00 25.41 24 GLU C C 1
ATOM 621 O O . GLU C 1 24 ? 96.030 5.423 295.092 1.00 27.50 24 GLU C O 1
ATOM 627 N N . ILE C 1 25 ? 94.658 4.743 293.458 1.00 26.90 25 ILE C N 1
ATOM 628 C CA . ILE C 1 25 ? 93.609 4.359 294.387 1.00 28.15 25 ILE C CA 1
ATOM 629 C C . ILE C 1 25 ? 94.122 3.275 295.335 1.00 28.63 25 ILE C C 1
ATOM 630 O O . ILE C 1 25 ? 93.986 3.389 296.552 1.00 30.82 25 ILE C O 1
ATOM 635 N N . ALA C 1 26 ? 94.759 2.256 294.774 1.00 24.98 26 ALA C N 1
ATOM 636 C CA . ALA C 1 26 ? 95.352 1.168 295.560 1.00 29.21 26 ALA C CA 1
ATOM 637 C C . ALA C 1 26 ? 96.395 1.665 296.560 1.00 35.20 26 ALA C C 1
ATOM 638 O O . ALA C 1 26 ? 96.459 1.204 297.706 1.00 37.56 26 ALA C O 1
ATOM 640 N N . GLN C 1 27 ? 97.243 2.583 296.116 1.00 39.00 27 GLN C N 1
ATOM 641 C CA . GLN C 1 27 ? 98.253 3.151 296.997 1.00 42.06 27 GLN C CA 1
ATOM 642 C C . GLN C 1 27 ? 97.602 3.894 298.153 1.00 31.31 27 GLN C C 1
ATOM 643 O O . GLN C 1 27 ? 98.049 3.796 299.309 1.00 33.14 27 GLN C O 1
ATOM 649 N N . ALA C 1 28 ? 96.556 4.654 297.849 1.00 29.99 28 ALA C N 1
ATOM 650 C CA . ALA C 1 28 ? 95.847 5.426 298.876 1.00 33.55 28 ALA C CA 1
ATOM 651 C C . ALA C 1 28 ? 95.238 4.522 299.945 1.00 37.06 28 ALA C C 1
ATOM 652 O O . ALA C 1 28 ? 95.191 4.885 301.111 1.00 42.67 28 ALA C O 1
ATOM 654 N N . LEU C 1 29 ? 94.748 3.359 299.533 1.00 34.71 29 LEU C N 1
ATOM 655 C CA . LEU C 1 29 ? 94.149 2.408 300.468 1.00 37.97 29 LEU C CA 1
ATOM 656 C C . LEU C 1 29 ? 95.189 1.674 301.323 1.00 40.24 29 LEU C C 1
ATOM 657 O O . LEU C 1 29 ? 94.883 1.274 302.448 1.00 45.33 29 LEU C O 1
ATOM 662 N N . LYS C 1 30 ? 96.412 1.501 300.820 1.00 39.22 30 LYS C N 1
ATOM 663 C CA . LYS C 1 30 ? 97.442 0.869 301.647 1.00 48.98 30 LYS C CA 1
ATOM 664 C C . LYS C 1 30 ? 97.938 1.863 302.672 1.00 54.73 30 LYS C C 1
ATOM 665 O O . LYS C 1 30 ? 98.316 1.486 303.779 1.00 54.21 30 LYS C O 1
ATOM 671 N N . GLY C 1 31 ? 97.910 3.139 302.298 1.00 58.87 31 GLY C N 1
ATOM 672 C CA . GLY C 1 31 ? 98.351 4.205 303.173 1.00 66.97 31 GLY C CA 1
ATOM 673 C C . GLY C 1 31 ? 97.188 4.789 303.948 1.00 67.63 31 GLY C C 1
ATOM 674 O O . GLY C 1 31 ? 97.364 5.713 304.736 1.00 72.67 31 GLY C O 1
ATOM 678 N N . GLY D 1 2 ? 98.055 -6.095 260.604 1.00 45.40 2 GLY D N 1
ATOM 679 C CA . GLY D 1 2 ? 97.501 -4.816 260.201 1.00 37.11 2 GLY D CA 1
ATOM 680 C C . GLY D 1 2 ? 97.672 -3.712 261.210 1.00 34.30 2 GLY D C 1
ATOM 681 O O . GLY D 1 2 ? 97.705 -3.956 262.412 1.00 24.42 2 GLY D O 1
ATOM 682 N N . GLU D 1 3 ? 97.744 -2.483 260.720 1.00 34.04 3 GLU D N 1
ATOM 683 C CA . GLU D 1 3 ? 98.014 -1.317 261.564 1.00 33.53 3 GLU D CA 1
ATOM 684 C C . GLU D 1 3 ? 96.866 -1.021 262.536 1.00 27.48 3 GLU D C 1
ATOM 685 O O . GLU D 1 3 ? 97.069 -0.674 263.714 1.00 23.20 3 GLU D O 1
ATOM 691 N N . ILE D 1 4 ? 95.648 -1.182 262.039 1.00 28.29 4 ILE D N 1
ATOM 692 C CA . ILE D 1 4 ? 94.451 -1.008 262.839 1.00 18.40 4 ILE D CA 1
ATOM 693 C C . ILE D 1 4 ? 94.335 -2.170 263.827 1.00 22.01 4 ILE D C 1
ATOM 694 O O . ILE D 1 4 ? 94.064 -1.959 265.002 1.00 19.39 4 ILE D O 1
ATOM 699 N N . ALA D 1 5 ? 94.539 -3.393 263.350 1.00 21.53 5 ALA D N 1
ATOM 700 C CA . ALA D 1 5 ? 94.507 -4.547 264.250 1.00 23.46 5 ALA D CA 1
ATOM 701 C C . ALA D 1 5 ? 95.528 -4.418 265.389 1.00 26.59 5 ALA D C 1
ATOM 702 O O . ALA D 1 5 ? 95.223 -4.727 266.545 1.00 25.23 5 ALA D O 1
ATOM 704 N N . GLN D 1 6 ? 96.738 -3.967 265.070 1.00 26.42 6 GLN D N 1
ATOM 705 C CA . GLN D 1 6 ? 97.772 -3.810 266.094 1.00 27.14 6 GLN D CA 1
ATOM 706 C C . GLN D 1 6 ? 97.411 -2.714 267.092 1.00 24.66 6 GLN D C 1
ATOM 707 O O . GLN D 1 6 ? 97.717 -2.841 268.279 1.00 23.66 6 GLN D O 1
ATOM 713 N N . ALA D 1 7 ? 96.755 -1.650 266.631 1.00 21.97 7 ALA D N 1
ATOM 714 C CA . ALA D 1 7 ? 96.290 -0.608 267.560 1.00 18.76 7 ALA D CA 1
ATOM 715 C C . ALA D 1 7 ? 95.214 -1.182 268.481 1.00 24.81 7 ALA D C 1
ATOM 716 O O . ALA D 1 7 ? 95.158 -0.853 269.672 1.00 17.97 7 ALA D O 1
ATOM 718 N N . LEU D 1 8 ? 94.364 -2.047 267.935 1.00 22.60 8 LEU D N 1
ATOM 719 C CA . LEU D 1 8 ? 93.345 -2.692 268.760 1.00 19.32 8 LEU D CA 1
ATOM 720 C C . LEU D 1 8 ? 93.961 -3.618 269.803 1.00 18.79 8 LEU D C 1
ATOM 721 O O . LEU D 1 8 ? 93.444 -3.739 270.916 1.00 17.64 8 LEU D O 1
ATOM 726 N N . LYS D 1 9 ? 95.043 -4.289 269.436 1.00 18.13 9 LYS D N 1
ATOM 727 C CA . LYS D 1 9 ? 95.775 -5.138 270.382 1.00 25.34 9 LYS D CA 1
ATOM 728 C C . LYS D 1 9 ? 96.368 -4.315 271.524 1.00 19.10 9 LYS D C 1
ATOM 729 O O . LYS D 1 9 ? 96.421 -4.770 272.672 1.00 24.03 9 LYS D O 1
ATOM 735 N N . GLU D 1 10 ? 96.815 -3.100 271.210 1.00 19.68 10 GLU D N 1
ATOM 736 C CA . GLU D 1 10 ? 97.338 -2.183 272.229 1.00 21.49 10 GLU D CA 1
ATOM 737 C C . GLU D 1 10 ? 96.246 -1.756 273.209 1.00 21.42 10 GLU D C 1
ATOM 738 O O . GLU D 1 10 ? 96.514 -1.567 274.393 1.00 21.63 10 GLU D O 1
ATOM 744 N N . ILE D 1 11 ? 95.025 -1.590 272.706 1.00 18.33 11 ILE D N 1
ATOM 745 C CA . ILE D 1 11 ? 93.881 -1.251 273.549 1.00 14.87 11 ILE D CA 1
ATOM 746 C C . ILE D 1 11 ? 93.629 -2.421 274.491 1.00 18.74 11 ILE D C 1
ATOM 747 O O . ILE D 1 11 ? 93.479 -2.223 275.688 1.00 20.16 11 ILE D O 1
ATOM 752 N N . ALA D 1 12 ? 93.657 -3.644 273.958 1.00 22.50 12 ALA D N 1
ATOM 753 C CA . ALA D 1 12 ? 93.493 -4.847 274.794 1.00 19.18 12 ALA D CA 1
ATOM 754 C C . ALA D 1 12 ? 94.550 -4.935 275.899 1.00 24.73 12 ALA D C 1
ATOM 755 O O . ALA D 1 12 ? 94.242 -5.233 277.062 1.00 23.62 12 ALA D O 1
ATOM 757 N N . LYS D 1 13 ? 95.797 -4.666 275.545 1.00 25.12 13 LYS D N 1
ATOM 758 C CA . LYS D 1 13 ? 96.886 -4.705 276.521 1.00 23.98 13 LYS D CA 1
ATOM 759 C C . LYS D 1 13 ? 96.683 -3.665 277.622 1.00 24.20 13 LYS D C 1
ATOM 760 O O . LYS D 1 13 ? 96.847 -3.963 278.822 1.00 20.40 13 LYS D O 1
ATOM 766 N N . ALA D 1 14 ? 96.276 -2.457 277.233 1.00 17.70 14 ALA D N 1
ATOM 767 C CA . ALA D 1 14 ? 96.029 -1.413 278.229 1.00 16.08 14 ALA D CA 1
ATOM 768 C C . ALA D 1 14 ? 94.863 -1.801 279.134 1.00 20.39 14 ALA D C 1
ATOM 769 O O . ALA D 1 14 ? 94.860 -1.475 280.327 1.00 18.08 14 ALA D O 1
ATOM 771 N N . LEU D 1 15 ? 93.858 -2.471 278.576 1.00 18.76 15 LEU D N 1
ATOM 772 C CA . LEU D 1 15 ? 92.717 -2.907 279.393 1.00 18.63 15 LEU D CA 1
ATOM 773 C C . LEU D 1 15 ? 93.163 -3.939 280.436 1.00 20.54 15 LEU D C 1
ATOM 774 O O . LEU D 1 15 ? 92.665 -3.964 281.556 1.00 21.27 15 LE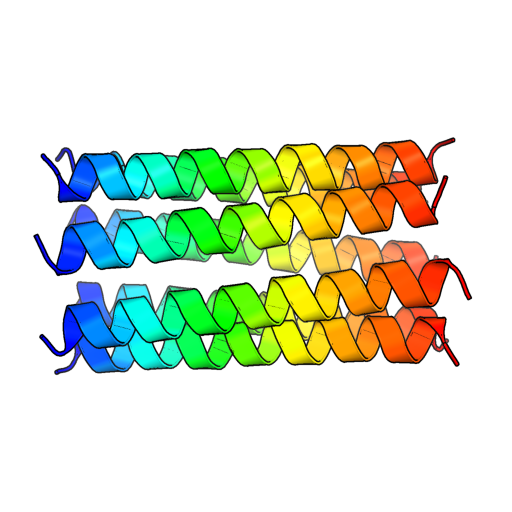U D O 1
ATOM 779 N N . LYS D 1 16 ? 94.111 -4.782 280.062 1.00 23.02 16 LYS D N 1
ATOM 780 C CA . LYS D 1 16 ? 94.676 -5.768 280.983 1.00 21.68 16 LYS D CA 1
ATOM 781 C C . LYS D 1 16 ? 95.424 -5.063 282.109 1.00 20.93 16 LYS D C 1
ATOM 782 O O . LYS D 1 16 ? 95.460 -5.529 283.258 1.00 22.11 16 LYS D O 1
ATOM 788 N N . GLU D 1 17 ? 96.045 -3.941 281.782 1.00 17.41 17 GLU D N 1
ATOM 789 C CA . GLU D 1 17 ? 96.725 -3.141 282.808 1.00 21.70 17 GLU D CA 1
ATOM 790 C C . GLU D 1 17 ? 95.735 -2.570 283.818 1.00 19.35 17 GLU D C 1
ATOM 791 O O . GLU D 1 17 ? 96.039 -2.468 285.009 1.00 25.14 17 GLU D O 1
ATOM 797 N N . ILE D 1 18 ? 94.545 -2.211 283.355 1.00 22.06 18 ILE D N 1
ATOM 798 C CA . ILE D 1 18 ? 93.503 -1.718 284.257 1.00 15.64 18 ILE D CA 1
ATOM 799 C C . ILE D 1 18 ? 93.050 -2.860 285.175 1.00 19.06 18 ILE D C 1
ATOM 800 O O . ILE D 1 18 ? 92.885 -2.669 286.383 1.00 26.03 18 ILE D O 1
ATOM 805 N N . ALA D 1 19 ? 92.878 -4.045 284.599 1.00 22.13 19 ALA D N 1
ATOM 806 C CA . ALA D 1 19 ? 92.502 -5.230 285.368 1.00 20.45 19 ALA D CA 1
ATOM 807 C C . ALA D 1 19 ? 93.505 -5.481 286.483 1.00 27.27 19 ALA D C 1
ATOM 808 O O . ALA D 1 19 ? 93.119 -5.762 287.616 1.00 26.79 19 ALA D O 1
ATOM 810 N N . TRP D 1 20 ? 94.795 -5.370 286.172 1.00 25.40 20 TRP D N 1
ATOM 811 C CA . TRP D 1 20 ? 95.824 -5.559 287.191 1.00 21.45 20 TRP D CA 1
ATOM 812 C C . TRP D 1 20 ? 95.770 -4.472 288.263 1.00 21.82 20 TRP D C 1
ATOM 813 O O . TRP D 1 20 ? 95.900 -4.758 289.459 1.00 25.48 20 TRP D O 1
ATOM 824 N N . ALA D 1 21 ? 95.541 -3.230 287.857 1.00 20.46 21 ALA D N 1
ATOM 825 C CA . ALA D 1 21 ? 95.422 -2.162 288.839 1.00 23.64 21 ALA D CA 1
ATOM 826 C C . ALA D 1 21 ? 94.224 -2.421 289.748 1.00 23.63 21 ALA D C 1
ATOM 827 O O . ALA D 1 21 ? 94.297 -2.190 290.956 1.00 22.99 21 ALA D O 1
ATOM 829 N N . CYS D 1 22 ? 93.120 -2.912 289.194 1.00 26.00 22 CYS D N 1
ATOM 830 C CA . CYS D 1 22 ? 91.967 -3.231 290.049 1.00 27.98 22 CYS D CA 1
ATOM 831 C C . CYS D 1 22 ? 92.278 -4.388 291.004 1.00 25.97 22 CYS D C 1
ATOM 832 O O . CYS D 1 22 ? 91.811 -4.401 292.149 1.00 27.19 22 CYS D O 1
ATOM 835 N N . LYS D 1 23 ? 93.085 -5.352 290.562 1.00 25.42 23 LYS D N 1
ATOM 836 C CA . LYS D 1 23 ? 93.538 -6.397 291.483 1.00 26.60 23 LYS D CA 1
ATOM 837 C C . LYS D 1 23 ? 94.414 -5.812 292.597 1.00 24.61 23 LYS D C 1
ATOM 838 O O . LYS D 1 23 ? 94.432 -6.321 293.733 1.00 26.04 23 LYS D O 1
ATOM 844 N N . GLU D 1 24 ? 95.147 -4.751 292.278 1.00 27.72 24 GLU D N 1
ATOM 845 C CA . GLU D 1 24 ? 95.960 -4.059 293.287 1.00 31.20 24 GLU D CA 1
ATOM 846 C C . GLU D 1 24 ? 95.080 -3.357 294.313 1.00 32.57 24 GLU D C 1
ATOM 847 O O . GLU D 1 24 ? 95.408 -3.299 295.508 1.00 29.12 24 GLU D O 1
ATOM 853 N N . ILE D 1 25 ? 93.962 -2.814 293.851 1.00 26.19 25 ILE D N 1
ATOM 854 C CA . ILE D 1 25 ? 92.981 -2.235 294.763 1.00 29.58 25 ILE D CA 1
ATOM 855 C C . ILE D 1 25 ? 92.462 -3.327 295.697 1.00 35.05 25 ILE D C 1
ATOM 856 O O . ILE D 1 25 ? 92.391 -3.144 296.920 1.00 30.60 25 ILE D O 1
ATOM 861 N N . ALA D 1 26 ? 92.121 -4.477 295.119 1.00 30.44 26 ALA D N 1
ATOM 862 C CA . ALA D 1 26 ? 91.646 -5.608 295.917 1.00 31.01 26 ALA D CA 1
ATOM 863 C C . ALA D 1 26 ? 92.684 -6.024 296.965 1.00 36.20 26 ALA D C 1
ATOM 864 O O . ALA D 1 26 ? 92.343 -6.271 298.127 1.00 42.96 26 ALA D O 1
ATOM 866 N N . GLN D 1 27 ? 93.951 -6.083 296.561 1.00 34.36 27 GLN D N 1
ATOM 867 C CA . GLN D 1 27 ? 95.040 -6.413 297.486 1.00 37.15 27 GLN D CA 1
ATOM 868 C C . GLN D 1 27 ? 95.145 -5.412 298.639 1.00 36.87 27 GLN D C 1
ATOM 869 O O . GLN D 1 27 ? 95.322 -5.804 299.790 1.00 36.33 27 GLN D O 1
ATOM 875 N N . ALA D 1 28 ? 95.027 -4.122 298.331 1.00 36.71 28 ALA D N 1
ATOM 876 C CA . ALA D 1 28 ? 95.090 -3.077 299.356 1.00 40.59 28 ALA D CA 1
ATOM 877 C C . ALA D 1 28 ? 93.972 -3.208 300.384 1.00 44.63 28 ALA D C 1
ATOM 878 O O . ALA D 1 28 ? 94.182 -2.997 301.582 1.00 47.49 28 ALA D O 1
ATOM 880 N N . LEU D 1 29 ? 92.781 -3.573 299.925 1.00 42.21 29 LEU D N 1
ATOM 881 C CA . LEU D 1 29 ? 91.649 -3.725 300.843 1.00 39.49 29 LEU D CA 1
ATOM 882 C C . LEU D 1 29 ? 91.772 -4.978 301.708 1.00 47.32 29 LEU D C 1
ATOM 883 O O . LEU D 1 29 ? 91.299 -5.012 302.848 1.00 48.24 29 LEU D O 1
ATOM 888 N N . LYS D 1 30 ? 92.436 -5.992 301.167 1.00 49.33 30 LYS D N 1
ATOM 889 C CA . LYS D 1 30 ? 92.685 -7.234 301.881 1.00 54.55 30 LYS D CA 1
ATOM 890 C C . LYS D 1 30 ? 93.824 -7.078 302.883 1.00 59.70 30 LYS D C 1
ATOM 891 O O . LYS D 1 30 ? 93.847 -7.742 303.916 1.00 55.87 30 LYS D O 1
ATOM 897 N N . GLY D 1 31 ? 94.757 -6.181 302.578 1.00 64.19 31 GLY D N 1
ATOM 898 C CA . GLY D 1 31 ? 95.907 -5.957 303.437 1.00 71.28 31 GLY D CA 1
ATOM 899 C C . GLY D 1 31 ? 95.539 -5.485 304.830 1.00 78.71 31 GLY D C 1
ATOM 900 O O . GLY D 1 31 ? 94.724 -4.576 304.991 1.00 81.00 31 GLY D O 1
ATOM 904 N N . GLY E 1 2 ? 88.844 -12.931 260.846 1.00 41.99 2 GLY E N 1
ATOM 905 C CA . GLY E 1 2 ? 89.533 -11.711 260.464 1.00 36.43 2 GLY E CA 1
ATOM 906 C C . GLY E 1 2 ? 90.393 -11.146 261.563 1.00 36.43 2 GLY E C 1
ATOM 907 O O . GLY E 1 2 ? 90.083 -11.314 262.753 1.00 27.68 2 GLY E O 1
ATOM 908 N N . GLU E 1 3 ? 91.473 -10.468 261.186 1.00 27.85 3 GLU E N 1
ATOM 909 C CA . GLU E 1 3 ? 92.394 -9.981 262.213 1.00 31.63 3 GLU E CA 1
ATOM 910 C C . GLU E 1 3 ? 91.788 -8.856 263.054 1.00 22.76 3 GLU E C 1
ATOM 911 O O . GLU E 1 3 ? 92.076 -8.761 264.241 1.00 26.55 3 GLU E O 1
ATOM 917 N N . ILE E 1 4 ? 90.960 -8.008 262.447 1.00 18.72 4 ILE E N 1
ATOM 918 C CA . ILE E 1 4 ? 90.310 -6.930 263.178 1.00 19.39 4 ILE E CA 1
ATOM 919 C C . ILE E 1 4 ? 89.298 -7.533 264.150 1.00 24.58 4 ILE E C 1
ATOM 920 O O . ILE E 1 4 ? 89.287 -7.180 265.323 1.00 23.32 4 ILE E O 1
ATOM 925 N N . ALA E 1 5 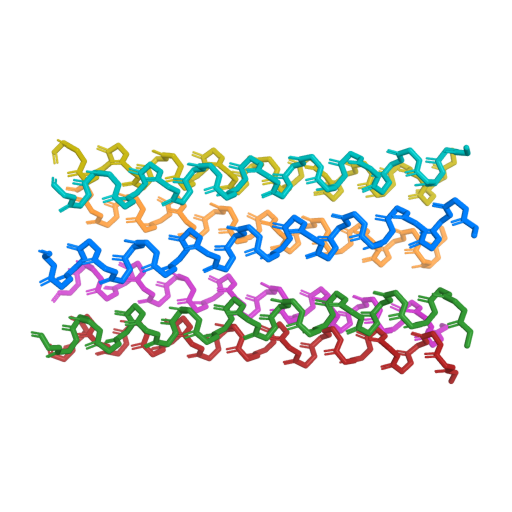? 88.475 -8.463 263.661 1.00 20.34 5 ALA E N 1
ATOM 926 C CA . ALA E 1 5 ? 87.500 -9.142 264.505 1.00 24.38 5 ALA E CA 1
ATOM 927 C C . ALA E 1 5 ? 88.160 -9.849 265.686 1.00 29.24 5 ALA E C 1
ATOM 928 O O . ALA E 1 5 ? 87.654 -9.786 266.813 1.00 26.57 5 ALA E O 1
ATOM 930 N N . GLN E 1 6 ? 89.270 -10.539 265.427 1.00 25.03 6 GLN E N 1
ATOM 931 C CA . GLN E 1 6 ? 89.972 -11.250 266.492 1.00 29.97 6 GLN E CA 1
ATOM 932 C C . GLN E 1 6 ? 90.572 -10.261 267.479 1.00 23.81 6 GLN E C 1
ATOM 933 O O . GLN E 1 6 ? 90.647 -10.537 268.673 1.00 21.16 6 GLN E O 1
ATOM 939 N N . ALA E 1 7 ? 91.004 -9.108 266.980 1.00 20.30 7 ALA E N 1
ATOM 940 C CA . ALA E 1 7 ? 91.514 -8.066 267.866 1.00 26.09 7 ALA E CA 1
ATOM 941 C C . ALA E 1 7 ? 90.398 -7.529 268.759 1.00 23.09 7 ALA E C 1
ATOM 942 O O . ALA E 1 7 ? 90.615 -7.237 269.941 1.00 22.59 7 ALA E O 1
ATOM 944 N N . LEU E 1 8 ? 89.200 -7.391 268.206 1.00 17.37 8 LEU E N 1
ATOM 945 C CA . LEU E 1 8 ? 88.065 -6.937 269.011 1.00 19.67 8 LEU E CA 1
ATOM 946 C C . LEU E 1 8 ? 87.727 -8.000 270.058 1.00 22.10 8 LEU E C 1
ATOM 947 O O . LEU E 1 8 ? 87.401 -7.694 271.191 1.00 21.79 8 LEU E O 1
ATOM 952 N N . LYS E 1 9 ? 87.845 -9.260 269.674 1.00 20.94 9 LYS E N 1
ATOM 953 C CA . LYS E 1 9 ? 87.616 -10.349 270.619 1.00 23.43 9 LYS E CA 1
ATOM 954 C C . LYS E 1 9 ? 88.612 -10.308 271.789 1.00 24.98 9 LYS E C 1
ATOM 955 O O . LYS E 1 9 ? 88.257 -10.646 272.914 1.00 24.90 9 LYS E O 1
ATOM 961 N N . GLU E 1 10 ? 89.858 -9.914 271.536 1.00 25.74 10 GLU E N 1
ATOM 962 C CA . GLU E 1 10 ? 90.820 -9.784 272.635 1.00 22.28 10 GLU E CA 1
ATOM 963 C C . GLU E 1 10 ? 90.419 -8.673 273.585 1.00 22.83 10 GLU E C 1
ATOM 964 O O . GLU E 1 10 ? 90.616 -8.763 274.811 1.00 23.38 10 GLU E O 1
ATOM 970 N N . ILE E 1 11 ? 89.868 -7.614 273.007 1.00 23.61 11 ILE E N 1
ATOM 971 C CA . ILE E 1 11 ? 89.383 -6.473 273.774 1.00 20.33 11 ILE E CA 1
ATOM 972 C C . ILE E 1 11 ? 88.225 -6.936 274.647 1.00 18.99 11 ILE E C 1
ATOM 973 O O . ILE E 1 11 ? 88.138 -6.579 275.820 1.00 22.87 11 ILE E O 1
ATOM 978 N N . ALA E 1 12 ? 87.330 -7.743 274.082 1.00 16.51 12 ALA E N 1
ATOM 979 C CA . ALA E 1 12 ? 86.252 -8.299 274.897 1.00 20.14 12 ALA E CA 1
ATOM 980 C C . ALA E 1 12 ? 86.800 -9.130 276.080 1.00 24.94 12 ALA E C 1
ATOM 981 O O . ALA E 1 12 ? 86.338 -9.009 277.209 1.00 23.93 12 ALA E O 1
ATOM 983 N N . LYS E 1 13 ? 87.794 -9.969 275.813 1.00 26.71 13 LYS E N 1
ATOM 984 C CA . LYS E 1 13 ? 88.378 -10.802 276.854 1.00 24.43 13 LYS E CA 1
ATOM 985 C C . LYS E 1 13 ? 89.054 -9.969 277.934 1.00 24.17 13 LYS E C 1
ATOM 986 O O . LYS E 1 13 ? 88.965 -10.294 279.119 1.00 22.44 13 LYS E O 1
ATOM 992 N N . ALA E 1 14 ? 89.748 -8.913 277.528 1.00 18.86 14 ALA E N 1
ATOM 993 C CA . ALA E 1 14 ? 90.398 -8.022 278.491 1.00 24.22 14 ALA E CA 1
ATOM 994 C C . ALA E 1 14 ? 89.364 -7.305 279.370 1.00 25.69 14 ALA E C 1
ATOM 995 O O . ALA E 1 14 ? 89.588 -7.092 280.568 1.00 23.99 14 ALA E O 1
ATOM 997 N N . LEU E 1 15 ? 88.229 -6.930 278.789 1.00 21.52 15 LEU E N 1
ATOM 998 C CA . LEU E 1 15 ? 87.160 -6.307 279.578 1.00 17.69 15 LEU E CA 1
ATOM 999 C C . LEU E 1 15 ? 86.599 -7.300 280.595 1.00 24.54 15 LEU E C 1
ATOM 1000 O O . LEU E 1 15 ? 86.173 -6.923 281.685 1.00 22.10 15 LEU E O 1
ATOM 1005 N N . LYS E 1 16 ? 86.570 -8.577 280.232 1.00 25.93 16 LYS E N 1
ATOM 1006 C CA . LYS E 1 16 ? 86.122 -9.586 281.182 1.00 25.48 16 LYS E CA 1
ATOM 1007 C C . LYS E 1 16 ? 87.075 -9.678 282.372 1.00 29.83 16 LYS E C 1
ATOM 1008 O O . LYS E 1 16 ? 86.629 -9.845 283.505 1.00 27.45 16 LYS E O 1
ATOM 1014 N N . GLU E 1 17 ? 88.374 -9.517 282.117 1.00 28.06 17 GLU E N 1
ATOM 1015 C CA . GLU E 1 17 ? 89.395 -9.560 283.178 1.00 23.23 17 GLU E CA 1
ATOM 1016 C C . GLU E 1 17 ? 89.179 -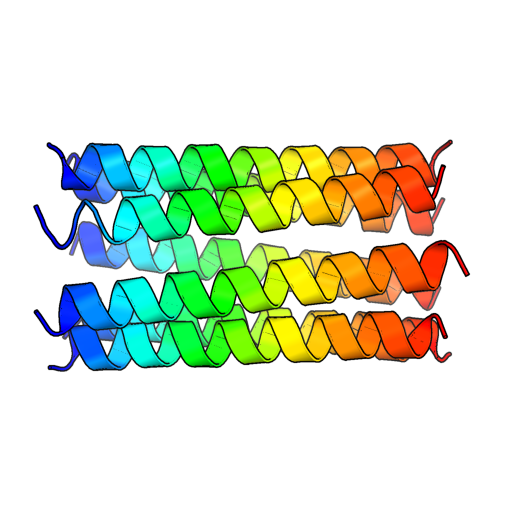8.418 284.165 1.00 22.43 17 GLU E C 1
ATOM 1017 O O . GLU E 1 17 ? 89.404 -8.563 285.375 1.00 23.71 17 GLU E O 1
ATOM 1023 N N . ILE E 1 18 ? 88.727 -7.284 283.650 1.00 21.00 18 ILE E N 1
ATOM 1024 C CA . ILE E 1 18 ? 88.423 -6.140 284.509 1.00 24.80 18 ILE E CA 1
ATOM 1025 C C . ILE E 1 18 ? 87.225 -6.487 285.380 1.00 24.21 18 ILE E C 1
ATOM 1026 O O . ILE E 1 18 ? 87.248 -6.252 286.586 1.00 28.45 18 ILE E O 1
ATOM 1031 N N . ALA E 1 19 ? 86.206 -7.102 284.772 1.00 23.88 19 ALA E N 1
ATOM 1032 C CA . ALA E 1 19 ? 85.020 -7.533 285.515 1.00 25.44 19 ALA E CA 1
ATOM 1033 C C . ALA E 1 19 ? 85.379 -8.467 286.657 1.00 27.98 19 ALA E C 1
ATOM 1034 O O . ALA E 1 19 ? 84.885 -8.300 287.773 1.00 34.55 19 ALA E O 1
ATOM 1036 N N . TRP E 1 20 ? 86.239 -9.445 286.383 1.00 24.91 20 TRP E N 1
ATOM 1037 C CA . TRP E 1 20 ? 86.675 -10.380 287.424 1.00 33.58 20 TRP E CA 1
ATOM 1038 C C . TRP E 1 20 ? 87.495 -9.669 288.497 1.00 32.95 20 TRP E C 1
ATOM 1039 O O . TRP E 1 20 ? 87.377 -9.965 289.681 1.00 32.47 20 TRP E O 1
ATOM 1050 N N . ALA E 1 21 ? 88.347 -8.743 288.083 1.00 26.08 21 ALA E N 1
ATOM 1051 C CA . ALA E 1 21 ? 89.141 -7.993 289.045 1.00 26.94 21 ALA E CA 1
ATOM 1052 C C . ALA E 1 21 ? 88.239 -7.152 289.939 1.00 28.20 21 ALA E C 1
ATOM 1053 O O . ALA E 1 21 ? 88.467 -7.060 291.149 1.00 28.65 21 ALA E O 1
ATOM 1055 N N . CYS E 1 22 ? 87.193 -6.569 289.358 1.00 25.29 22 CYS E N 1
ATOM 1056 C CA . CYS E 1 22 ? 86.233 -5.783 290.142 1.00 31.19 22 CYS E CA 1
ATOM 1057 C C . CYS E 1 22 ? 85.465 -6.646 291.141 1.00 33.03 22 CYS E C 1
ATOM 1058 O O . CYS E 1 22 ? 85.105 -6.180 292.239 1.00 31.65 22 CYS E O 1
ATOM 1061 N N . LYS E 1 23 ? 85.200 -7.893 290.765 1.00 32.06 23 LYS E N 1
ATOM 1062 C CA . LYS E 1 23 ? 84.614 -8.850 291.705 1.00 37.53 23 LYS E CA 1
ATOM 1063 C C . LYS E 1 23 ? 85.586 -9.168 292.844 1.00 35.42 23 LYS E C 1
ATOM 1064 O O . LYS E 1 23 ? 85.165 -9.476 293.970 1.00 34.96 23 LYS E O 1
ATOM 1070 N N . GLU E 1 24 ? 86.887 -9.121 292.557 1.00 34.87 24 GLU E N 1
ATOM 1071 C CA . GLU E 1 24 ? 87.880 -9.336 293.613 1.00 34.19 24 GLU E CA 1
ATOM 1072 C C . GLU E 1 24 ? 87.825 -8.176 294.596 1.00 32.49 24 GLU E C 1
ATOM 1073 O O . GLU E 1 24 ? 87.989 -8.357 295.798 1.00 34.36 24 GLU E O 1
ATOM 1079 N N . ILE E 1 25 ? 87.607 -6.971 294.076 1.00 32.17 25 ILE E N 1
ATOM 1080 C CA . ILE E 1 25 ? 87.406 -5.814 294.950 1.00 36.93 25 ILE E CA 1
ATOM 1081 C C . ILE E 1 25 ? 86.174 -6.021 295.830 1.00 35.88 25 ILE E C 1
ATOM 1082 O O . ILE E 1 25 ? 86.223 -5.806 297.042 1.00 34.81 25 ILE E O 1
ATOM 1087 N N . ALA E 1 26 ? 85.073 -6.457 295.224 1.00 30.20 26 ALA E N 1
ATOM 1088 C CA . ALA E 1 26 ? 83.835 -6.704 295.970 1.00 42.85 26 ALA E CA 1
ATOM 1089 C C . ALA E 1 26 ? 84.023 -7.732 297.083 1.00 44.71 26 ALA E C 1
ATOM 1090 O O . ALA E 1 26 ? 83.543 -7.546 298.202 1.00 42.67 26 ALA E O 1
ATOM 1092 N N . GLN E 1 27 ? 84.712 -8.821 296.766 1.00 42.26 27 GLN E N 1
ATOM 1093 C CA . GLN E 1 27 ? 85.013 -9.858 297.743 1.00 49.31 27 GLN E CA 1
ATOM 1094 C C . GLN E 1 27 ? 85.897 -9.309 298.871 1.00 38.81 27 GLN E C 1
ATOM 1095 O O . GLN E 1 27 ? 85.677 -9.602 300.049 1.00 40.80 27 GLN E O 1
ATOM 1101 N N . ALA E 1 28 ? 86.880 -8.496 298.493 1.00 40.69 28 ALA E N 1
ATOM 1102 C CA . ALA E 1 28 ? 87.809 -7.869 299.436 1.00 43.50 28 ALA E CA 1
ATOM 1103 C C . ALA E 1 28 ? 87.075 -6.997 300.435 1.00 47.13 28 ALA E C 1
ATOM 1104 O O . ALA E 1 28 ? 87.456 -6.925 301.608 1.00 55.26 28 ALA E O 1
ATOM 1106 N N . LEU E 1 29 ? 86.029 -6.325 299.968 1.00 41.67 29 LEU E N 1
ATOM 1107 C CA . LEU E 1 29 ? 85.205 -5.488 300.841 1.00 40.94 29 LEU E CA 1
ATOM 1108 C C . LEU E 1 29 ? 84.341 -6.327 301.789 1.00 49.40 29 LEU E C 1
ATOM 1109 O O . LEU E 1 29 ? 83.993 -5.873 302.884 1.00 54.56 29 LEU E O 1
ATOM 1114 N N . LYS E 1 30 ? 84.026 -7.559 301.392 1.00 52.58 30 LYS E N 1
ATOM 1115 C CA . LYS E 1 30 ? 83.270 -8.453 302.262 1.00 57.83 30 LYS E CA 1
ATOM 1116 C C . LYS E 1 30 ? 84.145 -9.018 303.371 1.00 62.98 30 LYS E C 1
ATOM 1117 O O . LYS E 1 30 ? 83.656 -9.312 304.453 1.00 65.13 30 LYS E O 1
ATOM 1123 N N . GLY E 1 31 ? 85.440 -9.156 303.102 1.00 67.79 31 GLY E N 1
ATOM 1124 C CA . GLY E 1 31 ? 86.367 -9.676 304.091 1.00 70.29 31 GLY E CA 1
ATOM 1125 C C . GLY E 1 31 ? 86.770 -8.618 305.103 1.00 71.03 31 GLY E C 1
ATOM 1126 O O . GLY E 1 31 ? 87.768 -8.759 305.814 1.00 74.34 31 GLY E O 1
ATOM 1130 N N . GLY F 1 2 ? 78.115 10.624 259.735 1.00 40.54 2 GLY F N 1
ATOM 1131 C CA . GLY F 1 2 ? 78.003 9.202 259.463 1.00 35.07 2 GLY F CA 1
ATOM 1132 C C . GLY F 1 2 ? 77.464 8.406 260.632 1.00 36.26 2 GLY F C 1
ATOM 1133 O O . GLY F 1 2 ? 77.621 8.822 261.771 1.00 31.17 2 GLY F O 1
ATOM 1134 N N . GLU F 1 3 ? 76.811 7.281 260.356 1.00 32.04 3 GLU F N 1
ATOM 1135 C CA . GLU F 1 3 ? 76.182 6.520 261.418 1.00 31.35 3 GLU F CA 1
ATOM 1136 C C . GLU F 1 3 ? 77.220 5.886 262.339 1.00 29.84 3 GLU F C 1
ATOM 1137 O O . GLU F 1 3 ? 76.996 5.774 263.537 1.00 28.69 3 GLU F O 1
ATOM 1143 N N . ILE F 1 4 ? 78.359 5.471 261.797 1.00 25.26 4 ILE F N 1
ATOM 1144 C CA . ILE F 1 4 ? 79.387 4.884 262.658 1.00 26.10 4 ILE F CA 1
ATOM 1145 C C . ILE F 1 4 ? 79.984 5.966 263.569 1.00 31.12 4 ILE F C 1
ATOM 1146 O O . ILE F 1 4 ? 80.060 5.788 264.789 1.00 29.37 4 ILE F O 1
ATOM 1151 N N . ALA F 1 5 ? 80.353 7.099 262.978 1.00 29.72 5 ALA F N 1
ATOM 1152 C CA . ALA F 1 5 ? 80.894 8.225 263.727 1.00 31.14 5 ALA F CA 1
ATOM 1153 C C . ALA F 1 5 ? 79.926 8.691 264.825 1.00 33.57 5 ALA F C 1
ATOM 1154 O O . ALA F 1 5 ? 80.343 8.960 265.956 1.00 33.26 5 ALA F O 1
ATOM 1156 N N . GLN F 1 6 ? 78.635 8.761 264.517 1.00 32.27 6 GLN F N 1
ATOM 1157 C CA A GLN F 1 6 ? 77.631 9.158 265.508 0.50 33.15 6 GLN F CA 1
ATOM 1158 C CA B GLN F 1 6 ? 77.661 9.179 265.526 0.50 32.84 6 GLN F CA 1
ATOM 1159 C C . GLN F 1 6 ? 77.523 8.133 266.637 1.00 31.22 6 GLN F C 1
ATOM 1160 O O . GLN F 1 6 ? 77.352 8.484 267.799 1.00 27.43 6 GLN F O 1
ATOM 1171 N N . ALA F 1 7 ? 77.617 6.854 266.293 1.00 25.33 7 ALA F N 1
ATOM 1172 C CA . ALA F 1 7 ? 77.586 5.825 267.323 1.00 22.85 7 ALA F CA 1
ATOM 1173 C C . ALA F 1 7 ? 78.828 5.924 268.207 1.00 24.73 7 ALA F C 1
ATOM 1174 O O . ALA F 1 7 ? 78.745 5.759 269.424 1.00 28.28 7 ALA F O 1
ATOM 1176 N N . LEU F 1 8 ? 79.972 6.236 267.610 1.00 23.39 8 LEU F N 1
ATOM 1177 C CA . LEU F 1 8 ? 81.200 6.390 268.391 1.00 21.90 8 LEU F CA 1
ATOM 1178 C C . LEU F 1 8 ? 81.085 7.585 269.328 1.00 28.32 8 LEU F C 1
ATOM 1179 O O . LEU F 1 8 ? 81.581 7.550 270.457 1.00 26.05 8 LEU F O 1
ATOM 1184 N N . LYS F 1 9 ? 80.429 8.643 268.861 1.00 30.08 9 LYS F N 1
ATOM 1185 C CA . LYS F 1 9 ? 80.157 9.783 269.719 1.00 30.63 9 LYS F CA 1
ATOM 1186 C C . LYS F 1 9 ? 79.247 9.394 270.887 1.00 29.39 9 LYS F C 1
ATOM 1187 O O . LYS F 1 9 ? 79.429 9.884 271.989 1.00 28.64 9 LYS F O 1
ATOM 1193 N N . GLU F 1 10 ? 78.289 8.498 270.657 1.00 26.21 10 GLU F N 1
ATOM 1194 C CA . GLU F 1 10 ? 77.436 8.008 271.749 1.00 24.10 10 GLU F CA 1
ATOM 1195 C C . GLU F 1 10 ? 78.273 7.272 272.787 1.00 24.00 10 GLU F C 1
ATOM 1196 O O . GLU F 1 10 ? 77.958 7.298 273.984 1.00 26.57 10 GLU F O 1
ATOM 1202 N N . ILE F 1 11 ? 79.314 6.584 272.329 1.00 25.91 11 ILE F N 1
ATOM 1203 C CA . ILE F 1 11 ? 80.216 5.895 273.245 1.00 26.10 11 ILE F CA 1
ATOM 1204 C C . ILE F 1 11 ? 80.993 6.905 274.100 1.00 26.61 11 ILE F C 1
ATOM 1205 O O . ILE F 1 11 ? 81.092 6.747 275.320 1.00 26.94 11 ILE F O 1
ATOM 1210 N N . ALA F 1 12 ? 81.516 7.953 273.466 1.00 23.39 12 ALA F N 1
ATOM 1211 C CA . ALA F 1 12 ? 82.216 9.014 274.200 1.00 20.95 12 ALA F CA 1
ATOM 1212 C C . ALA F 1 12 ? 81.310 9.636 275.252 1.00 24.32 12 ALA F C 1
ATOM 1213 O O . ALA F 1 12 ? 81.744 9.905 276.371 1.00 24.49 12 ALA F O 1
ATOM 1215 N N . LYS F 1 13 ? 80.055 9.888 274.893 1.00 29.98 13 LYS F N 1
ATOM 1216 C CA . LYS F 1 13 ? 79.122 10.481 275.850 1.00 20.85 13 LYS F CA 1
ATOM 1217 C C . LYS F 1 13 ? 78.901 9.548 277.045 1.00 24.90 13 LYS F C 1
ATOM 1218 O O . LYS F 1 13 ? 78.927 9.992 278.197 1.00 25.84 13 LYS F O 1
ATOM 1224 N N . ALA F 1 14 ? 78.741 8.253 276.784 1.00 19.27 14 ALA F N 1
ATOM 1225 C CA . ALA F 1 14 ? 78.540 7.289 277.882 1.00 19.93 14 ALA F CA 1
ATOM 1226 C C . ALA F 1 14 ? 79.773 7.216 278.776 1.00 25.73 14 ALA F C 1
ATOM 1227 O O . ALA F 1 14 ? 79.661 7.130 280.005 1.00 25.94 14 ALA F O 1
ATOM 1229 N N . LEU F 1 15 ? 80.957 7.293 278.182 1.00 23.10 15 LEU F N 1
ATOM 1230 C CA . LEU F 1 15 ? 82.175 7.261 278.989 1.00 19.58 15 LEU F CA 1
ATOM 1231 C C . LEU F 1 15 ? 82.229 8.498 279.897 1.00 23.33 15 LEU F C 1
ATOM 1232 O O . LEU F 1 15 ? 82.714 8.425 281.032 1.00 20.34 15 LEU F O 1
ATOM 1237 N N . LYS F 1 16 ? 81.720 9.627 279.419 1.00 22.10 16 LYS F N 1
ATOM 1238 C CA . LYS F 1 16 ? 81.670 10.812 280.270 1.00 25.14 16 LYS F CA 1
ATOM 1239 C C . LYS F 1 16 ? 80.752 10.567 281.457 1.00 27.07 16 LYS F C 1
ATOM 1240 O O . LYS F 1 16 ? 81.037 11.029 282.559 1.00 28.15 16 LYS F O 1
ATOM 1246 N N . GLU F 1 17 ? 79.666 9.824 281.241 1.00 30.63 17 GLU F N 1
ATOM 1247 C CA . GLU F 1 17 ? 78.751 9.478 282.337 1.00 28.64 17 GLU F CA 1
ATOM 1248 C C . GLU F 1 17 ? 79.448 8.617 283.374 1.00 24.45 17 GLU F C 1
ATOM 1249 O O . GLU F 1 17 ? 79.163 8.719 284.563 1.00 24.29 17 GLU F O 1
ATOM 1255 N N . ILE F 1 18 ? 80.353 7.763 282.922 1.00 24.41 18 ILE F N 1
ATOM 1256 C CA . ILE F 1 18 ? 81.135 6.949 283.844 1.00 27.17 18 ILE F CA 1
ATOM 1257 C C . ILE F 1 18 ? 82.061 7.831 284.656 1.00 23.35 18 ILE F C 1
ATOM 1258 O O . ILE F 1 18 ? 82.193 7.647 285.860 1.00 24.22 18 ILE F O 1
ATOM 1263 N N . ALA F 1 19 ? 82.707 8.788 283.996 1.00 23.82 19 ALA F N 1
ATOM 1264 C CA . ALA F 1 19 ? 83.570 9.763 284.689 1.00 21.00 19 ALA F CA 1
ATOM 1265 C C . ALA F 1 19 ? 82.821 10.531 285.773 1.00 25.05 19 ALA F C 1
ATOM 1266 O O . ALA F 1 19 ? 83.324 10.719 286.883 1.00 23.59 19 ALA F O 1
ATOM 1268 N N . TRP F 1 20 ? 81.621 10.987 285.440 1.00 23.73 20 TRP F N 1
ATOM 1269 C CA . TRP F 1 20 ? 80.818 11.741 286.382 1.00 22.38 20 TRP F CA 1
ATOM 1270 C C . TRP F 1 20 ? 80.429 10.860 287.570 1.00 25.28 20 TRP F C 1
ATOM 1271 O O . TRP F 1 20 ? 80.417 11.313 288.709 1.00 24.85 20 TRP F O 1
ATOM 1282 N N . ALA F 1 21 ? 80.100 9.603 287.299 1.00 25.26 21 ALA F N 1
ATOM 1283 C CA . ALA F 1 21 ? 79.755 8.681 288.384 1.00 29.54 21 ALA F CA 1
ATOM 1284 C C . ALA F 1 21 ? 80.968 8.459 289.290 1.00 28.73 21 ALA F C 1
ATOM 1285 O O . ALA F 1 21 ? 80.843 8.383 290.506 1.00 23.98 21 ALA F O 1
ATOM 1287 N N . CYS F 1 22 ? 82.152 8.354 288.698 1.00 26.64 22 CYS F N 1
ATOM 1288 C CA . CYS F 1 22 ? 83.365 8.201 289.497 1.00 22.65 22 CYS F CA 1
ATOM 1289 C C . CYS F 1 22 ? 83.634 9.453 290.324 1.00 27.43 22 CYS F C 1
ATOM 1290 O O . CYS F 1 22 ? 84.179 9.375 291.420 1.00 29.80 22 CYS F O 1
ATOM 1293 N N . LYS F 1 23 ? 83.265 10.613 289.797 1.00 23.85 23 LYS F N 1
ATOM 1294 C CA . LYS F 1 23 ? 83.386 11.842 290.581 1.00 29.07 23 LYS F CA 1
ATOM 1295 C C . LYS F 1 23 ? 82.462 11.816 291.781 1.00 27.37 23 LYS F C 1
ATOM 1296 O O . LYS F 1 23 ? 82.780 12.364 292.832 1.00 27.40 23 LYS F O 1
ATOM 1302 N N . GLU F 1 24 ? 81.294 11.212 291.616 1.00 27.70 24 GLU F N 1
ATOM 1303 C CA . GLU F 1 24 ? 80.362 11.104 292.738 1.00 29.24 24 GLU F CA 1
ATOM 1304 C C . GLU F 1 24 ? 80.894 10.158 293.823 1.00 29.40 24 GLU F C 1
ATOM 1305 O O . GLU F 1 24 ? 80.661 10.366 295.008 1.00 33.67 24 GLU F O 1
ATOM 1311 N N . ILE F 1 25 ? 81.582 9.105 293.412 1.00 25.82 25 ILE F N 1
ATOM 1312 C CA . ILE F 1 25 ? 82.246 8.207 294.358 1.00 25.20 25 ILE F CA 1
ATOM 1313 C C . ILE F 1 25 ? 83.269 8.992 295.176 1.00 26.48 25 ILE F C 1
ATOM 1314 O O . ILE F 1 25 ? 83.319 8.875 296.398 1.00 27.63 25 ILE F O 1
ATOM 1319 N N . ALA F 1 26 ? 84.076 9.805 294.497 1.00 27.96 26 ALA F N 1
ATOM 1320 C CA . ALA F 1 26 ? 85.066 10.646 295.170 1.00 27.45 26 ALA F CA 1
ATOM 1321 C C . ALA F 1 26 ? 84.410 11.591 296.167 1.00 31.06 26 ALA F C 1
ATOM 1322 O O . ALA F 1 26 ? 84.897 11.768 297.280 1.00 33.20 26 ALA F O 1
ATOM 1324 N N . GLN F 1 27 ? 83.311 12.207 295.753 1.00 32.90 27 GLN F N 1
ATOM 1325 C CA . GLN F 1 27 ? 82.592 13.139 296.611 1.00 37.03 27 GLN F CA 1
ATOM 1326 C C . GLN F 1 27 ? 82.054 12.405 297.844 1.00 37.19 27 GLN F C 1
ATOM 1327 O O . GLN F 1 27 ? 82.150 12.895 298.970 1.00 35.89 27 GLN F O 1
ATOM 1333 N N . ALA F 1 28 ? 81.509 11.215 297.616 1.00 37.78 28 ALA F N 1
ATOM 1334 C CA . ALA F 1 28 ? 80.979 10.369 298.682 1.00 37.97 28 ALA F CA 1
ATOM 1335 C C . ALA F 1 28 ? 82.066 10.011 299.695 1.00 41.81 28 ALA F C 1
ATOM 1336 O O . ALA F 1 28 ? 81.807 9.931 300.895 1.00 44.04 28 ALA F O 1
ATOM 1338 N N . LEU F 1 29 ? 83.284 9.800 299.210 1.00 39.05 29 LEU F N 1
ATOM 1339 C CA . LEU F 1 29 ? 84.414 9.484 300.085 1.00 40.10 29 LEU F CA 1
ATOM 1340 C C . LEU F 1 29 ? 84.899 10.699 300.881 1.00 42.75 29 LEU F C 1
ATOM 1341 O O . LEU F 1 29 ? 85.521 10.544 301.931 1.00 46.78 29 LEU F O 1
ATOM 1346 N N . LYS F 1 30 ? 84.651 11.902 300.370 1.00 41.04 30 LYS F N 1
ATOM 1347 C CA . LYS F 1 30 ? 85.006 13.123 301.093 1.00 43.26 30 LYS F CA 1
ATOM 1348 C C . LYS F 1 30 ? 84.003 13.489 302.195 1.00 55.61 30 LYS F C 1
ATOM 1349 O O . LYS F 1 30 ? 82.965 12.845 302.354 1.00 61.11 30 LYS F O 1
ATOM 1358 N N . GLY G 1 2 ? 72.874 0.295 260.220 1.00 45.85 2 GLY G N 1
ATOM 1359 C CA . GLY G 1 2 ? 73.927 -0.667 259.950 1.00 39.04 2 GLY G CA 1
ATOM 1360 C C . GLY G 1 2 ? 74.270 -1.519 261.152 1.00 39.82 2 GLY G C 1
ATOM 1361 O O . GLY G 1 2 ? 74.144 -1.083 262.290 1.00 38.88 2 GLY G O 1
ATOM 1362 N N . GLU G 1 3 ? 74.709 -2.741 260.901 1.00 32.66 3 GLU G N 1
ATOM 1363 C CA . GLU G 1 3 ? 74.943 -3.668 261.989 1.00 37.65 3 GLU G CA 1
ATOM 1364 C C . GLU G 1 3 ? 76.150 -3.246 262.845 1.00 28.43 3 GLU G C 1
ATOM 1365 O O . GLU G 1 3 ? 76.159 -3.456 264.060 1.00 34.80 3 GLU G O 1
ATOM 1371 N N . ILE G 1 4 ? 77.162 -2.651 262.223 1.00 30.93 4 ILE G N 1
ATOM 1372 C CA . ILE G 1 4 ? 78.313 -2.181 262.982 1.00 27.70 4 ILE G CA 1
ATOM 1373 C C . ILE G 1 4 ? 77.881 -1.008 263.868 1.00 30.43 4 ILE G C 1
ATOM 1374 O O . ILE G 1 4 ? 78.154 -0.995 265.073 1.00 31.96 4 ILE G O 1
ATOM 1379 N N . ALA G 1 5 ? 77.166 -0.053 263.280 1.00 28.01 5 ALA G N 1
ATOM 1380 C CA . ALA G 1 5 ? 76.640 1.084 264.031 1.00 27.50 5 ALA G CA 1
ATOM 1381 C C . ALA G 1 5 ? 75.756 0.617 265.184 1.00 29.64 5 ALA G C 1
ATOM 1382 O O . ALA G 1 5 ? 75.820 1.164 266.279 1.00 24.03 5 ALA G O 1
ATOM 1384 N N . GLN G 1 6 ? 74.918 -0.384 264.935 1.00 34.37 6 GLN G N 1
ATOM 1385 C CA . GLN G 1 6 ? 74.028 -0.869 265.981 1.00 40.52 6 GLN G CA 1
ATOM 1386 C C . GLN G 1 6 ? 74.809 -1.544 267.104 1.00 34.54 6 GLN G C 1
ATOM 1387 O O . GLN G 1 6 ? 74.472 -1.382 268.274 1.00 30.49 6 GLN G O 1
ATOM 1393 N N . ALA G 1 7 ? 75.863 -2.273 266.751 1.00 26.21 7 ALA G N 1
ATOM 1394 C CA . ALA G 1 7 ? 76.694 -2.907 267.765 1.00 27.64 7 ALA G CA 1
ATOM 1395 C C . ALA G 1 7 ? 77.423 -1.849 268.593 1.00 26.09 7 ALA G C 1
ATOM 1396 O O . ALA G 1 7 ? 77.575 -2.001 269.799 1.00 24.95 7 ALA G O 1
ATOM 1398 N N . LEU G 1 8 ? 77.859 -0.773 267.950 1.00 23.78 8 LEU G N 1
ATOM 1399 C CA . LEU G 1 8 ? 78.530 0.300 268.672 1.00 24.52 8 LEU G CA 1
ATOM 1400 C C . LEU G 1 8 ? 77.571 0.973 269.654 1.00 25.37 8 LEU G C 1
ATOM 1401 O O . LEU G 1 8 ? 77.945 1.263 270.776 1.00 24.91 8 LEU G O 1
ATOM 1406 N N . LYS G 1 9 ? 76.326 1.169 269.236 1.00 26.81 9 LYS G N 1
ATOM 1407 C CA . LYS G 1 9 ? 75.309 1.716 270.126 1.00 33.77 9 LYS G CA 1
ATOM 1408 C C . LYS G 1 9 ? 75.076 0.766 271.297 1.00 32.01 9 LYS G C 1
ATOM 1409 O O . LYS G 1 9 ? 74.826 1.201 272.418 1.00 29.85 9 LYS G O 1
ATOM 1415 N N . GLU G 1 10 ? 75.163 -0.536 271.047 1.00 25.04 10 GLU G N 1
ATOM 1416 C CA . GLU G 1 10 ? 75.021 -1.485 272.150 1.00 24.32 10 GLU G CA 1
ATOM 1417 C C . GLU G 1 10 ? 76.161 -1.316 273.153 1.00 24.69 10 GLU G C 1
ATOM 1418 O O . GLU G 1 10 ? 75.963 -1.500 274.355 1.00 30.50 10 GLU G O 1
ATOM 1424 N N . ILE G 1 11 ? 77.356 -0.984 272.663 1.00 24.05 11 ILE G N 1
ATOM 1425 C CA . ILE G 1 11 ? 78.497 -0.758 273.549 1.00 23.08 11 ILE G CA 1
ATOM 1426 C C . ILE G 1 11 ? 78.224 0.470 274.416 1.00 24.74 11 ILE G C 1
ATOM 1427 O O . ILE G 1 11 ? 78.442 0.469 275.642 1.00 26.42 11 ILE G O 1
ATOM 1432 N N . ALA G 1 12 ? 77.699 1.504 273.771 1.00 19.80 12 ALA G N 1
ATOM 1433 C CA . ALA G 1 12 ? 77.331 2.733 274.458 1.00 27.53 12 ALA G CA 1
ATOM 1434 C C . ALA G 1 12 ? 76.305 2.468 275.544 1.00 34.57 12 ALA G C 1
ATOM 1435 O O . ALA G 1 12 ? 76.393 3.002 276.659 1.00 29.75 12 ALA G O 1
ATOM 1437 N N . LYS G 1 13 ? 75.319 1.648 275.215 1.00 30.92 13 LYS G N 1
ATOM 1438 C CA . LYS G 1 13 ? 74.295 1.333 276.189 1.00 28.69 13 LYS G CA 1
ATOM 1439 C C . LYS G 1 13 ? 74.907 0.598 277.384 1.00 27.78 13 LYS G C 1
ATOM 1440 O O . LYS G 1 13 ? 74.587 0.908 278.529 1.00 27.45 13 LYS G O 1
ATOM 1442 N N . ALA G 1 14 ? 75.821 -0.331 277.117 1.00 24.73 14 ALA G N 1
ATOM 1443 C CA . ALA G 1 14 ? 76.464 -1.114 278.177 1.00 31.56 14 ALA G CA 1
ATOM 1444 C C . ALA G 1 14 ? 77.305 -0.228 279.085 1.00 28.00 14 ALA G C 1
ATOM 1445 O O . ALA G 1 14 ? 77.367 -0.422 280.307 1.00 27.35 14 ALA G O 1
ATOM 1447 N N . LEU G 1 15 ? 77.938 0.760 278.478 1.00 18.39 15 LEU G N 1
ATOM 1448 C CA . LEU G 1 15 ? 78.741 1.712 279.221 1.00 18.73 15 LEU G CA 1
ATOM 1449 C C . LEU G 1 15 ? 77.868 2.543 280.160 1.00 27.02 15 LEU G C 1
ATOM 1450 O O . LEU G 1 15 ? 78.257 2.813 281.297 1.00 22.62 15 LEU G O 1
ATOM 1455 N N . LYS G 1 16 ? 76.661 2.891 279.725 1.00 29.30 16 LYS G N 1
ATOM 1456 C CA . LYS G 1 16 ? 75.762 3.613 280.618 1.00 28.32 16 LYS G CA 1
ATOM 1457 C C . LYS G 1 16 ? 75.416 2.735 281.809 1.00 27.34 16 LYS G C 1
ATOM 1458 O O . LYS G 1 16 ? 75.283 3.231 282.922 1.00 22.81 16 LYS G O 1
ATOM 1464 N N . GLU G 1 17 ? 75.307 1.433 281.586 1.00 22.07 17 GLU G N 1
ATOM 1465 C CA . GLU G 1 17 ? 75.015 0.534 282.695 1.00 32.94 17 GLU G CA 1
ATOM 1466 C C . GLU G 1 17 ? 76.144 0.588 283.722 1.00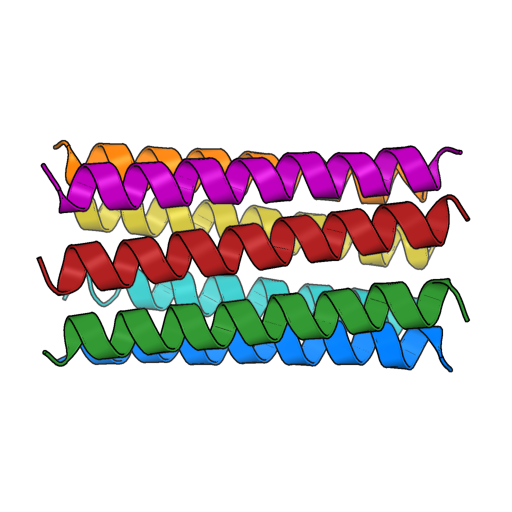 27.18 17 GLU G C 1
ATOM 1467 O O . GLU G 1 17 ? 75.904 0.515 284.929 1.00 23.70 17 GLU G O 1
ATOM 1473 N N . ILE G 1 18 ? 77.373 0.748 283.245 1.00 21.86 18 ILE G N 1
ATOM 1474 C CA . ILE G 1 18 ? 78.507 0.844 284.151 1.00 27.86 18 ILE G CA 1
ATOM 1475 C C . ILE G 1 18 ? 78.425 2.135 284.957 1.00 26.65 18 ILE G C 1
ATOM 1476 O O . ILE G 1 18 ? 78.644 2.121 286.169 1.00 27.17 18 ILE G O 1
ATOM 1481 N N . ALA G 1 19 ? 78.089 3.245 284.293 1.00 22.10 19 ALA G N 1
ATOM 1482 C CA . ALA G 1 19 ? 77.912 4.519 284.989 1.00 24.63 19 ALA G CA 1
ATOM 1483 C C . ALA G 1 19 ? 76.874 4.432 286.115 1.00 28.88 19 ALA G C 1
ATOM 1484 O O . ALA G 1 19 ? 77.092 4.974 287.198 1.00 27.81 19 ALA G O 1
ATOM 1486 N N . TRP G 1 20 ? 75.743 3.774 285.847 1.00 31.69 20 TRP G N 1
ATOM 1487 C CA . TRP G 1 20 ? 74.671 3.635 286.834 1.00 36.32 20 TRP G CA 1
ATOM 1488 C C . TRP G 1 20 ? 75.135 2.795 288.008 1.00 34.99 20 TRP G C 1
ATOM 1489 O O . TRP G 1 20 ? 74.799 3.083 289.149 1.00 31.32 20 TRP G O 1
ATOM 1500 N N . ALA G 1 21 ? 75.892 1.743 287.717 1.00 23.24 21 ALA G N 1
ATOM 1501 C CA . ALA G 1 21 ? 76.443 0.875 288.761 1.00 27.93 21 ALA G CA 1
ATOM 1502 C C . ALA G 1 21 ? 77.426 1.617 289.662 1.00 31.15 21 ALA G C 1
ATOM 1503 O O . ALA G 1 21 ? 77.421 1.438 290.884 1.00 30.06 21 ALA G O 1
ATOM 1505 N N . CYS G 1 22 ? 78.266 2.460 289.069 1.00 27.88 22 CYS G N 1
ATOM 1506 C CA . CYS G 1 22 ? 79.184 3.284 289.858 1.00 24.79 22 CYS G CA 1
ATOM 1507 C C . CYS G 1 22 ? 78.434 4.304 290.715 1.00 27.18 22 CYS G C 1
ATOM 1508 O O . CYS G 1 22 ? 78.889 4.668 291.798 1.00 30.45 22 CYS G O 1
ATOM 1511 N N . LYS G 1 23 ? 77.301 4.794 290.223 1.00 28.31 23 LYS G N 1
ATOM 1512 C CA . LYS G 1 23 ? 76.467 5.656 291.045 1.00 32.32 23 LYS G CA 1
ATOM 1513 C C . LYS G 1 23 ? 75.940 4.876 292.237 1.00 33.64 23 LYS G C 1
ATOM 1514 O O . LYS G 1 23 ? 75.732 5.446 293.299 1.00 33.26 23 LYS G O 1
ATOM 1520 N N . GLU G 1 24 ? 75.724 3.577 292.060 1.00 31.34 24 GLU G N 1
ATOM 1521 C CA . GLU G 1 24 ? 75.266 2.724 293.164 1.00 32.90 24 GLU G CA 1
ATOM 1522 C C . GLU G 1 24 ? 76.370 2.581 294.192 1.00 32.89 24 GLU G C 1
ATOM 1523 O O . GLU G 1 24 ? 76.122 2.546 295.394 1.00 32.33 24 GLU G O 1
ATOM 1529 N N . ILE G 1 25 ? 77.601 2.499 293.706 1.00 26.07 25 ILE G N 1
ATOM 1530 C CA . ILE G 1 25 ? 78.772 2.505 294.586 1.00 25.84 25 ILE G CA 1
ATOM 1531 C C . ILE G 1 25 ? 78.834 3.800 295.398 1.00 28.45 25 ILE G C 1
ATOM 1532 O O . ILE G 1 25 ? 79.041 3.774 296.623 1.00 29.14 25 ILE G O 1
ATOM 1537 N N . ALA G 1 26 ? 78.632 4.934 294.731 1.00 24.85 26 ALA G N 1
ATOM 1538 C CA . ALA G 1 26 ? 78.612 6.213 295.440 1.00 32.32 26 ALA G CA 1
ATOM 1539 C C . ALA G 1 26 ? 77.537 6.236 296.519 1.00 32.87 26 ALA G C 1
ATOM 1540 O O . ALA G 1 26 ? 77.801 6.618 297.657 1.00 41.94 26 ALA G O 1
ATOM 1542 N N . GLN G 1 27 ? 76.334 5.792 296.169 1.00 31.68 27 GLN G N 1
ATOM 1543 C CA . GLN G 1 27 ? 75.232 5.775 297.123 1.00 34.98 27 GLN G CA 1
ATOM 1544 C C . GLN G 1 27 ? 75.509 4.865 298.318 1.00 41.26 27 GLN G C 1
ATOM 1545 O O . GLN G 1 27 ? 75.188 5.215 299.464 1.00 31.68 27 GLN G O 1
ATOM 1551 N N . ALA G 1 28 ? 76.093 3.701 298.041 1.00 36.35 28 ALA G N 1
ATOM 1552 C CA . ALA G 1 28 ? 76.462 2.736 299.077 1.00 36.06 28 ALA G CA 1
ATOM 1553 C C . ALA G 1 28 ? 77.456 3.346 300.069 1.00 37.44 28 ALA G C 1
ATOM 1554 O O . ALA G 1 28 ? 77.419 3.050 301.266 1.00 43.05 28 ALA G O 1
ATOM 1556 N N . LEU G 1 29 ? 78.359 4.177 299.559 1.00 29.14 29 LEU G N 1
ATOM 1557 C CA . LEU G 1 29 ? 79.331 4.890 300.389 1.00 39.01 29 LEU G CA 1
ATOM 1558 C C . LEU G 1 29 ? 78.694 6.051 301.155 1.00 45.66 29 LEU G C 1
ATOM 1559 O O . LEU G 1 29 ? 79.138 6.404 302.245 1.00 54.12 29 LEU G O 1
ATOM 1564 N N . LYS G 1 30 ? 77.632 6.619 300.597 1.00 43.75 30 LYS G N 1
ATOM 1565 C CA . LYS G 1 30 ? 76.924 7.711 301.249 1.00 47.35 30 LYS G CA 1
ATOM 1566 C C . LYS G 1 30 ? 76.036 7.215 302.382 1.00 54.19 30 LYS G C 1
ATOM 1567 O O . LYS G 1 30 ? 75.782 7.939 303.345 1.00 61.33 30 LYS G O 1
ATOM 1573 N N . GLY G 1 31 ? 75.572 5.975 302.270 1.00 57.81 31 GLY G N 1
ATOM 1574 C CA . GLY G 1 31 ? 74.703 5.393 303.279 1.00 64.78 31 GLY G CA 1
ATOM 1575 C C . GLY G 1 31 ? 75.469 4.662 304.363 1.00 69.42 31 GLY G C 1
ATOM 1576 O O . GLY G 1 31 ? 76.620 4.274 304.162 1.00 73.13 31 GLY G O 1
#

Foldseek 3Di:
DVVVVVVVVVVVVVVVVVVVVVVVVVVVVD/DVVVVVVVVVVVVVVVVVVVVVVVVVVVD/DVVVVVVVVVVVVVVVVVVVVVVVVVVVVD/DVVVVVVVVVVVVVVVVVVVVVVVVVVVVD/DVVVVVVVVVVVVVVVVVVVVVVVVVVVVD/DVVVVVVVVVVVVVVVVVVVVVVVVVVVD/DVVVVVVVVVVVVVVVVVVVVVVVVVVVVD

B-factor: mean 35.13, std 14.68, range [12.37, 85.45]

Radius of gyration: 16.38 Å; Cα contacts (8 Å, |Δi|>4): 439; chains: 7; bounding box: 24×25×45 Å

Solvent-accessible surface area: 10099 Å² total; per-residue (Å²): 56,97,56,0,98,0,13,84,74,11,4,121,0,10,84,75,12,6,155,0,9,78,46,13,1,116,12,57,136,91,55,97,58,1,93,0,13,70,72,12,4,142,3,10,98,67,14,5,141,0,10,72,52,14,0,107,23,52,157,58,96,56,1,86,0,13,49,56,12,3,110,0,11,51,77,14,3,130,1,10,79,57,15,4,100,11,54,130,99,50,91,62,2,107,0,12,94,60,12,1,120,0,10,112,58,12,4,152,0,10,56,52,14,2,123,10,53,142,98,55,95,59,2,114,0,14,73,49,12,5,130,0,12,71,62,12,1,112,0,10,65,76,14,4,103,11,56,145,104,53,93,54,3,112,0,12,88,58,12,3,121,0,11,87,65,13,5,153,0,10,68,39,14,3,109,20,56,155,54,100,56,1,92,0,13,84,68,12,4,54,0,10,62,59,11,1,139,2,10,84,58,14,0,100,13,52,105,95

=== Feature glossary ===
Key to the feature types in this record:

Secondary structure (8-state, DSSP). Secondary structure is the local, repeating backbone conformation. DSSP classifies it into eight states by reading the hydrogen-bond network: three helix types (H, G, I), two β types (E, B), two non-regular types (T, S), and unstructured coil (-).

Backbone torsions (φ/ψ). Backbone dihedral angles. Every residue except chain termini has a φ (preceding-C → N → Cα → C) and a ψ (N → Cα → C → next-N). They are reported in degrees following the IUPAC sign convention. Secondary structure is essentially a statement about which (φ, ψ) basin each residue occupies.

Predicted aligned error. Predicted Aligned Error (PAE) is an AlphaFold confidence matrix: entry (i, j) is the expected error in the position of residue j, in ångströms, when the prediction is superimposed on the true structure at residue i. Low PAE within a block of residues means that block is internally rigid and well-predicted; high PAE between two blocks means their relative placement is uncertain even if each block individually is confident.

B-factor. B-factor (Debye–Waller factor) reflects atomic displacement in the crystal lattice. It is an experimental observable (units Å²), not a prediction; low values mean the atom is pinned down, high values mean it moves or is heterogeneous across the crystal.

Secondary structure (3-state, P-SEA). Three-state secondary structure (P-SEA) collapses the eight DSSP classes into helix (a), strand (b), and coil (c). P-SEA assigns these from Cα geometry alone — distances and angles — without requiring backbone oxygens, so it works on any Cα trace.

Sequence. Primary structure: the covalent order of the twenty standard amino acids along the backbone. Two proteins with the same sequence will (almost always) fold to the same structure; two with 30% identity often share a fold but not the details.

pLDDT. pLDDT is the predicted lDDT-Cα score: AlphaFold's confidence that the local environment of each residue (all inter-atomic distances within 15 Å) is correctly placed. It is a per-residue number between 0 and 100, with higher meaning more reliable.

InterPro / GO / CATH / organism. Functional annotations link the protein to curated databases. InterPro entries identify conserved domains and families by matching the sequence against member-database signatures (Pfam, PROSITE, CDD, …). Gene Ontology (GO) terms describe molecular function, biological process, and cellular component in a controlled vocabulary. CATH places the structure in a hierarchical fold classification (Class/Architecture/Topology/Homologous-superfamily). The organism is the source species.

Contact-map, Ramachandran, and PAE plots. Three diagnostic plots accompany the record. The Cα contact map visualizes the tertiary structure as a 2D adjacency matrix (8 Å cutoff, sequence-local contacts suppressed). The Ramachandran plot shows the distribution of backbone (φ, ψ) torsions, with points in the α and β basins reflecting secondary structure content. The PAE plot shows AlphaFold's inter-residue confidence as a color matrix.

mmCIF coordinates. The mmCIF table is the protein's shape written out atom by atom. For each backbone N, Cα, C, and carbonyl O, it records an (x, y, z) coordinate triple in Å plus the residue type, chain letter, and residue number.

Radius of gyration, Cα contacts, bounding box. Three whole-structure scalars: the radius of gyration (RMS distance of Cα from centroid, in Å), the count of Cα–Cα contacts (pairs closer than 8 Å and separated by more than four residues in sequence — i.e. tertiary, not local, contacts), and the bounding-box dimensions. Together they distinguish compact globular folds from extended fibres or disordered chains.

Foldseek 3Di. The Foldseek 3Di string encodes local tertiary geometry as a 20-letter alphabet — one character per residue — derived from the relative positions of nearby Cα atoms. Unlike the amino-acid sequence, 3Di is a direct function of the 3D structure, so two proteins with the same fold have similar 3Di strings even at low sequence identity.

Rendered structure images. Six rendered views show the 3D structure from the faces of a cube — i.e. along ±x, ±y, ±z. Rendering representation is drawn randomly per protein from cartoon (secondary-structure ribbons), sticks (backbone bonds), or molecular surface; coloring is either N→C rainbow (blue at the N-terminus through red at the C-terminus) or one color per chain.

Nearest PDB structures. The Foldseek neighbor list gives the closest experimentally determined structures in the PDB, ranked by structural alignment. TM-score near 1 means near-identical fold; near 0.3 means only rough topology match. This is how one finds what a novel AlphaFold prediction most resembles in the solved-structure universe.

Solvent-accessible surface area. SASA measures how much of the protein is reachable by solvent. It is computed by rolling a water-sized probe over the atomic surface and summing the exposed area (Å²). Per-residue SASA distinguishes core (buried, low SASA) from 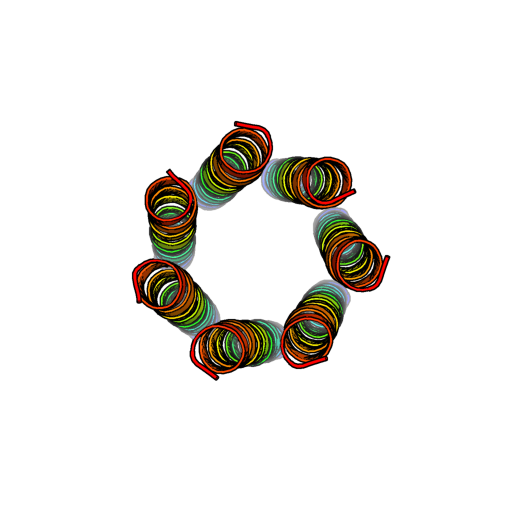surface (exposed, high SASA) residues; total SASA is a whole-molecule size measure.